Protein AF-A0A519KX15-F1 (afdb_monomer)

Structure (mmCIF, N/CA/C/O backbone):
data_AF-A0A519KX15-F1
#
_entry.id   AF-A0A519KX15-F1
#
loop_
_atom_site.group_PDB
_atom_site.id
_atom_site.type_symbol
_atom_site.label_atom_id
_atom_site.label_alt_id
_atom_site.label_comp_id
_atom_site.label_asym_id
_atom_site.label_entity_id
_atom_site.label_seq_id
_atom_site.pdbx_PDB_ins_code
_atom_site.Cartn_x
_atom_site.Cartn_y
_atom_site.Cartn_z
_atom_site.occupancy
_atom_site.B_iso_or_equiv
_atom_site.auth_seq_id
_atom_site.auth_comp_id
_atom_site.auth_asym_id
_atom_site.auth_atom_id
_atom_site.pdbx_PDB_model_num
ATOM 1 N N . MET A 1 1 ? -23.922 -16.336 -10.425 1.00 35.50 1 MET A N 1
ATOM 2 C CA . MET A 1 1 ? -24.147 -15.640 -9.142 1.00 35.50 1 MET A CA 1
ATOM 3 C C . MET A 1 1 ? -23.416 -16.453 -8.079 1.00 35.50 1 MET A C 1
ATOM 5 O O . MET A 1 1 ? -23.879 -17.530 -7.742 1.00 35.50 1 MET A O 1
ATOM 9 N N . LYS A 1 2 ? -22.189 -16.071 -7.702 1.00 36.19 2 LYS A N 1
ATOM 10 C CA . LYS A 1 2 ? -21.445 -16.775 -6.645 1.00 36.19 2 LYS A CA 1
ATOM 11 C C . LYS A 1 2 ? -21.879 -16.159 -5.326 1.00 36.19 2 LYS A C 1
ATOM 13 O O . LYS A 1 2 ? -21.657 -14.971 -5.120 1.00 36.19 2 LYS A O 1
ATOM 18 N N . GLU A 1 3 ? -22.541 -16.951 -4.499 1.00 37.25 3 GLU A N 1
ATOM 19 C CA . GLU A 1 3 ? -22.918 -16.572 -3.146 1.00 37.25 3 GLU A CA 1
ATOM 20 C C . GLU A 1 3 ? -21.666 -16.126 -2.384 1.00 37.25 3 GLU A C 1
ATOM 22 O O . GLU A 1 3 ? -20.742 -16.905 -2.140 1.00 37.25 3 GLU A O 1
ATOM 27 N N . THR A 1 4 ? -21.621 -14.849 -2.018 1.00 37.16 4 THR A N 1
ATOM 28 C CA . THR A 1 4 ? -20.739 -14.333 -0.977 1.00 37.16 4 THR A CA 1
ATOM 29 C C . THR A 1 4 ? -21.238 -14.894 0.343 1.00 37.16 4 THR A C 1
ATOM 31 O O . THR A 1 4 ? -21.982 -14.256 1.084 1.00 37.16 4 THR A O 1
ATOM 34 N N . LYS A 1 5 ? -20.848 -16.141 0.617 1.00 41.62 5 LYS A N 1
ATOM 35 C CA . LYS A 1 5 ? -20.934 -16.753 1.938 1.00 41.62 5 LYS A CA 1
ATOM 36 C C . LYS A 1 5 ? -20.280 -15.760 2.892 1.00 41.62 5 LYS A C 1
ATOM 38 O O . LYS A 1 5 ? -19.072 -15.558 2.797 1.00 41.62 5 LYS A O 1
ATOM 43 N N . GLN A 1 6 ? -21.093 -15.074 3.704 1.00 41.38 6 GLN A N 1
ATOM 44 C CA . GLN A 1 6 ? -20.646 -14.199 4.785 1.00 41.38 6 GLN A CA 1
ATOM 45 C C . GLN A 1 6 ? -19.546 -14.958 5.514 1.00 41.38 6 GLN A C 1
ATOM 47 O O . GLN A 1 6 ? -19.815 -15.964 6.175 1.00 41.38 6 GLN A O 1
ATOM 52 N N . ALA A 1 7 ? -18.299 -14.560 5.252 1.00 39.41 7 ALA A N 1
ATOM 53 C CA . ALA A 1 7 ? -17.142 -15.176 5.855 1.00 39.41 7 ALA A CA 1
ATOM 54 C C . ALA A 1 7 ? -17.387 -15.081 7.353 1.00 39.41 7 ALA A C 1
ATOM 56 O O . ALA A 1 7 ? -17.618 -13.992 7.876 1.00 39.41 7 ALA A O 1
ATOM 57 N N . SER A 1 8 ? -17.468 -16.250 7.982 1.00 43.12 8 SER A N 1
ATOM 58 C CA . SER A 1 8 ? -17.586 -16.437 9.419 1.00 43.12 8 SER A CA 1
ATOM 59 C C . SER A 1 8 ? -16.920 -15.278 10.152 1.00 43.12 8 SER A C 1
ATOM 61 O O . SER A 1 8 ? -15.719 -15.088 9.956 1.00 43.12 8 SER A O 1
ATOM 63 N N . ALA A 1 9 ? -17.707 -14.514 10.922 1.00 59.25 9 ALA A N 1
ATOM 64 C CA . ALA A 1 9 ? -17.248 -13.367 11.702 1.00 59.25 9 ALA A CA 1
ATOM 65 C C . ALA A 1 9 ? -15.829 -13.621 12.219 1.00 59.25 9 ALA A C 1
ATOM 67 O O . ALA A 1 9 ? -15.585 -14.653 12.859 1.00 59.25 9 ALA A O 1
ATOM 68 N N . THR A 1 10 ? -14.898 -12.737 11.857 1.00 70.56 10 THR A N 1
ATOM 69 C CA . THR A 1 10 ? -13.492 -12.838 12.251 1.00 70.56 10 THR A CA 1
ATOM 70 C C . THR A 1 10 ? -13.401 -13.092 13.762 1.00 70.56 10 THR A C 1
ATOM 72 O O . THR A 1 10 ? -14.268 -12.636 14.516 1.00 70.56 10 THR A O 1
ATOM 75 N N . PRO A 1 11 ? -12.399 -13.847 14.246 1.00 76.69 11 PRO A N 1
ATOM 76 C CA . PRO A 1 11 ? -12.261 -14.126 15.678 1.00 76.69 11 PRO A CA 1
ATOM 77 C C . PRO A 1 11 ? -12.248 -12.838 16.519 1.00 76.69 11 PRO A C 1
ATOM 79 O O . PRO A 1 11 ? -12.851 -12.803 17.588 1.00 76.69 11 PRO A O 1
ATOM 82 N N . GLU A 1 12 ? -11.677 -11.757 15.982 1.00 74.88 12 GLU A N 1
ATOM 83 C CA . GLU A 1 12 ? -11.722 -10.413 16.567 1.00 74.88 12 GLU A CA 1
ATOM 84 C C . GLU A 1 12 ? -13.137 -9.818 16.628 1.00 74.88 12 GLU A C 1
ATOM 86 O O . GLU A 1 12 ? -13.519 -9.275 17.662 1.00 74.88 12 GLU A O 1
ATOM 91 N N . ALA A 1 13 ? -13.955 -9.964 15.578 1.00 75.12 13 ALA A N 1
ATOM 92 C CA . ALA A 1 13 ? -15.348 -9.512 15.604 1.00 75.12 13 ALA A CA 1
ATOM 93 C C . ALA A 1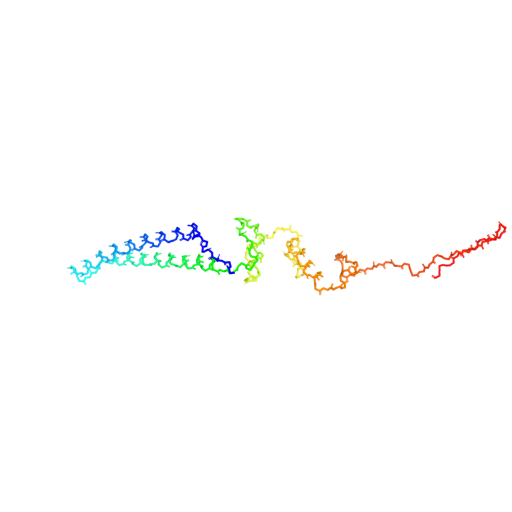 13 ? -16.164 -10.263 16.666 1.00 75.12 13 ALA A C 1
ATOM 95 O O . ALA A 1 13 ? -16.951 -9.652 17.385 1.00 75.12 13 ALA A O 1
ATOM 96 N N . ARG A 1 14 ? -15.950 -11.579 16.817 1.00 80.56 14 ARG A N 1
ATOM 97 C CA . ARG A 1 14 ? -16.605 -12.360 17.880 1.00 80.56 14 ARG A CA 1
ATOM 98 C C . ARG A 1 14 ? -16.157 -11.917 19.271 1.00 80.56 14 ARG A C 1
ATOM 100 O O . ARG A 1 14 ? -17.003 -11.762 20.145 1.00 80.56 14 ARG A O 1
ATOM 107 N N . ALA A 1 15 ? -14.860 -11.690 19.476 1.00 82.50 15 ALA A N 1
ATOM 108 C CA . ALA A 1 15 ? -14.330 -11.217 20.753 1.00 82.50 15 ALA A CA 1
ATOM 109 C C . ALA A 1 15 ? -14.909 -9.846 21.139 1.00 82.50 15 ALA A C 1
ATOM 111 O O . ALA A 1 15 ? -15.392 -9.678 22.256 1.00 82.50 15 ALA A O 1
ATOM 112 N N . ALA A 1 16 ? -14.958 -8.905 2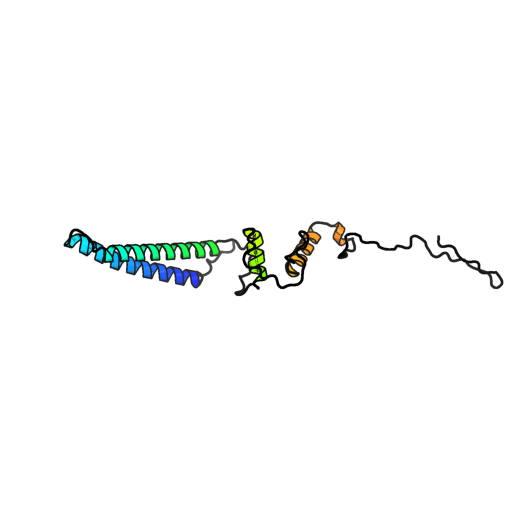0.193 1.00 78.00 16 ALA A N 1
ATOM 113 C CA . ALA A 1 16 ? -15.543 -7.585 20.413 1.00 78.00 16 ALA A CA 1
ATOM 114 C C . ALA A 1 16 ? -17.060 -7.651 20.695 1.00 78.00 16 ALA A C 1
ATOM 116 O O . ALA A 1 16 ? -17.568 -6.895 21.521 1.00 78.00 16 ALA A O 1
ATOM 117 N N . MET A 1 17 ? -17.788 -8.594 20.079 1.00 80.88 17 MET A N 1
ATOM 118 C CA . MET A 1 17 ? -19.204 -8.829 20.395 1.00 80.88 17 MET A CA 1
ATOM 119 C C . MET A 1 17 ? -19.384 -9.369 21.816 1.00 80.88 17 MET A C 1
ATOM 121 O O . MET A 1 17 ? -20.263 -8.905 22.536 1.00 80.88 17 MET A O 1
ATOM 125 N N . HIS A 1 18 ? -18.555 -10.325 22.244 1.00 85.88 18 HIS A N 1
ATOM 126 C CA . HIS A 1 18 ? -18.602 -10.844 23.613 1.00 85.88 18 HIS A CA 1
ATOM 127 C C . HIS A 1 18 ? -18.287 -9.764 24.652 1.00 85.88 18 HIS A C 1
ATOM 129 O O . HIS A 1 18 ? -18.955 -9.701 25.682 1.00 85.88 18 HIS A O 1
ATOM 135 N N . GLU A 1 19 ? -17.321 -8.892 24.364 1.00 84.44 19 GLU A N 1
ATOM 136 C CA . GLU A 1 19 ? -16.978 -7.759 25.222 1.00 84.44 19 GLU A CA 1
ATOM 137 C C . GLU A 1 19 ? -18.144 -6.766 25.352 1.00 84.44 19 GLU A C 1
ATOM 139 O O . GLU A 1 19 ? -18.496 -6.374 26.463 1.00 84.44 19 GLU A O 1
ATOM 144 N N . MET A 1 20 ? -18.807 -6.425 24.239 1.00 83.81 20 MET A N 1
ATOM 145 C CA . MET A 1 20 ? -19.999 -5.568 24.250 1.00 83.81 20 MET A CA 1
ATOM 146 C C . MET A 1 20 ? -21.139 -6.186 25.070 1.00 83.81 20 MET A C 1
ATOM 148 O O . MET A 1 20 ? -21.765 -5.491 25.869 1.00 83.81 20 MET A O 1
ATOM 152 N N . MET A 1 21 ? -21.397 -7.488 24.909 1.00 87.56 21 MET A N 1
ATOM 153 C CA . MET A 1 21 ? -22.450 -8.180 25.661 1.00 87.56 21 MET A CA 1
ATOM 154 C C . MET A 1 21 ? -22.148 -8.214 27.164 1.00 87.56 21 MET A C 1
ATOM 156 O O . MET A 1 21 ? -23.041 -7.968 27.970 1.00 87.56 21 MET A O 1
ATOM 160 N N . ALA A 1 22 ? -20.893 -8.458 27.551 1.00 89.00 22 ALA A N 1
ATOM 161 C CA . ALA A 1 22 ? -20.482 -8.440 28.953 1.00 89.00 22 ALA A CA 1
ATOM 162 C C . ALA A 1 22 ? -20.600 -7.036 29.574 1.00 89.00 22 ALA A C 1
ATOM 164 O O . ALA A 1 22 ? -21.125 -6.892 30.679 1.00 89.00 22 ALA A O 1
ATOM 165 N N . ALA A 1 23 ? -20.168 -5.997 28.851 1.00 86.31 23 ALA A N 1
ATOM 166 C CA . ALA A 1 23 ? -20.299 -4.608 29.288 1.00 86.31 23 ALA A CA 1
ATOM 167 C C . ALA A 1 23 ? -21.773 -4.185 29.427 1.00 86.31 23 ALA A C 1
ATOM 169 O O . ALA A 1 23 ? -22.129 -3.483 30.370 1.00 86.31 23 ALA A O 1
ATOM 170 N N . PHE A 1 24 ? -22.646 -4.660 28.535 1.00 89.69 24 PHE A N 1
ATOM 171 C CA . PHE A 1 24 ? -24.078 -4.378 28.590 1.00 89.69 24 PHE A CA 1
ATOM 172 C C . PHE A 1 24 ? -24.780 -5.055 29.775 1.00 89.69 24 PHE A C 1
ATOM 174 O O . PHE A 1 24 ? -25.620 -4.433 30.422 1.00 89.69 24 PHE A O 1
ATOM 181 N N . GLU A 1 25 ? -24.430 -6.298 30.118 1.00 91.19 25 GLU A N 1
ATOM 182 C CA . GLU A 1 25 ? -24.974 -6.935 31.328 1.00 91.19 25 GLU A CA 1
ATOM 183 C C . GLU A 1 25 ? -24.500 -6.228 32.606 1.00 91.19 25 GLU A C 1
ATOM 185 O O . GLU A 1 25 ? -25.294 -5.998 33.521 1.00 91.19 25 GLU A O 1
ATOM 190 N N . ALA A 1 26 ? -23.235 -5.798 32.651 1.00 87.19 26 ALA A N 1
ATOM 191 C CA . ALA A 1 26 ? -22.726 -4.983 33.753 1.00 87.19 26 ALA A CA 1
ATOM 192 C C . ALA A 1 26 ? -23.454 -3.628 33.855 1.00 87.19 26 ALA A C 1
ATOM 194 O O . ALA A 1 26 ? -23.764 -3.177 34.959 1.00 87.19 26 ALA A O 1
ATOM 195 N N . PHE A 1 27 ? -23.779 -3.007 32.714 1.00 89.56 27 PHE A N 1
ATOM 196 C CA . PHE A 1 27 ? -24.559 -1.771 32.654 1.00 89.56 27 PHE A CA 1
ATOM 197 C C . PHE A 1 27 ? -25.958 -1.955 33.235 1.00 89.56 27 PHE A C 1
ATOM 199 O O . PHE A 1 27 ? -26.363 -1.160 34.079 1.00 89.56 27 PHE A O 1
ATOM 206 N N . LYS A 1 28 ? -26.681 -3.010 32.833 1.00 91.31 28 LYS A N 1
ATOM 207 C CA . LYS A 1 28 ? -28.012 -3.300 33.387 1.00 91.31 28 LYS A CA 1
ATOM 208 C C . LYS A 1 28 ? -27.957 -3.456 34.899 1.00 91.31 28 LYS A C 1
ATOM 210 O O . LYS A 1 28 ? -28.685 -2.763 35.594 1.00 91.31 28 LYS A O 1
ATOM 215 N N . GLY A 1 29 ? -27.040 -4.283 35.408 1.00 88.12 29 GLY A N 1
ATOM 216 C CA . GLY A 1 29 ? -26.914 -4.510 36.848 1.00 88.12 29 GLY A CA 1
ATOM 217 C C . GLY A 1 29 ? -26.625 -3.227 37.636 1.00 88.12 29 GLY A C 1
ATOM 218 O O . GLY A 1 29 ? -27.217 -2.999 38.690 1.00 88.12 29 GLY A O 1
ATOM 219 N N . ALA A 1 30 ? -25.753 -2.358 37.115 1.00 85.81 30 ALA A N 1
ATOM 220 C CA . ALA A 1 30 ? -25.458 -1.068 37.738 1.00 85.81 30 ALA A CA 1
ATOM 221 C C . ALA A 1 30 ? -26.633 -0.076 37.640 1.00 85.81 30 ALA A C 1
ATOM 223 O O . ALA A 1 30 ? -26.890 0.669 38.587 1.00 85.81 30 ALA A O 1
ATOM 224 N N . ASN A 1 31 ? -27.358 -0.073 36.521 1.00 87.44 31 ASN A N 1
ATOM 225 C CA . ASN A 1 31 ? -28.495 0.815 36.301 1.00 87.44 31 ASN A CA 1
ATOM 226 C C . ASN A 1 31 ? -29.721 0.394 37.127 1.00 87.44 31 ASN A C 1
ATOM 228 O O . ASN A 1 31 ? -30.362 1.245 37.732 1.00 87.44 31 ASN A O 1
ATOM 232 N N . ASP A 1 32 ? -29.987 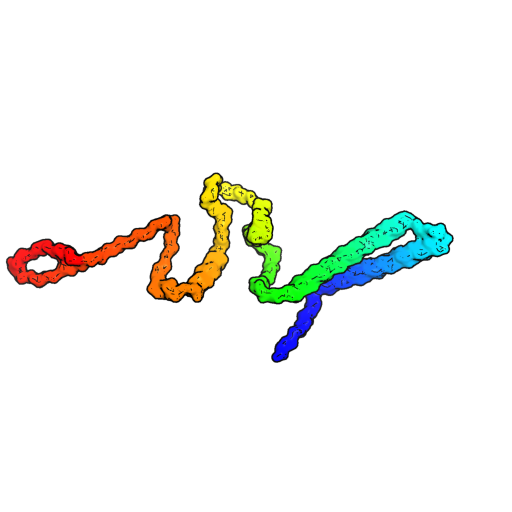-0.905 37.255 1.00 89.62 32 ASP A N 1
ATOM 233 C CA . ASP A 1 32 ? -31.045 -1.436 38.122 1.00 89.62 32 ASP A CA 1
ATOM 234 C C . ASP A 1 32 ? -30.771 -1.094 39.596 1.00 89.62 32 ASP A C 1
ATOM 236 O O . ASP A 1 32 ? -31.672 -0.677 40.326 1.00 89.62 32 ASP A O 1
ATOM 240 N N . ALA A 1 33 ? -29.507 -1.187 40.033 1.00 85.81 33 ALA A N 1
ATOM 24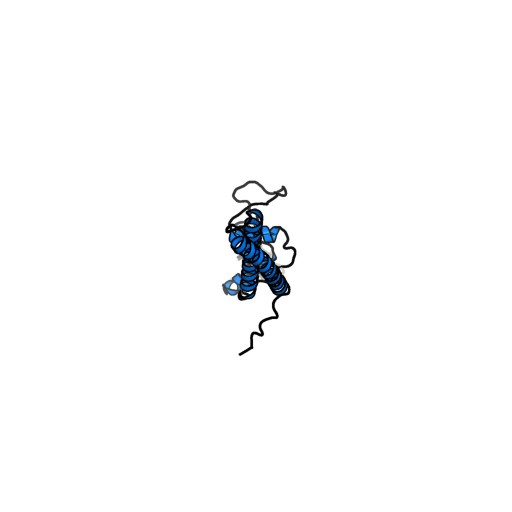1 C CA . ALA A 1 33 ? -29.100 -0.761 41.371 1.00 85.81 33 ALA A CA 1
ATOM 242 C C . ALA A 1 33 ? -29.291 0.752 41.579 1.00 85.81 33 ALA A C 1
ATOM 244 O O . ALA A 1 33 ? -29.803 1.171 42.619 1.00 85.81 33 ALA A O 1
ATOM 245 N N . ARG A 1 34 ? -28.933 1.569 40.579 1.00 84.62 34 ARG A N 1
ATOM 246 C CA . ARG A 1 34 ? -29.148 3.023 40.594 1.00 84.62 34 ARG A CA 1
ATOM 247 C C . ARG A 1 34 ? -30.638 3.372 40.661 1.00 84.62 34 ARG A C 1
ATOM 249 O O . ARG A 1 34 ? -31.020 4.210 41.472 1.00 84.62 34 ARG A O 1
ATOM 256 N N . LEU A 1 35 ? -31.478 2.728 39.850 1.00 85.69 35 LEU A N 1
ATOM 257 C CA . LEU A 1 35 ? -32.929 2.934 39.850 1.00 85.69 35 LEU A CA 1
ATOM 258 C C . LEU A 1 35 ? -33.542 2.563 41.203 1.00 85.69 35 LEU A C 1
ATOM 260 O O . LEU A 1 35 ? -34.296 3.355 41.763 1.00 85.69 35 LEU A O 1
ATOM 264 N N . GLY A 1 36 ? -33.138 1.432 41.788 1.00 84.19 36 GLY A N 1
ATOM 265 C CA . GLY A 1 36 ? -33.599 1.024 43.117 1.00 84.19 36 GLY A CA 1
ATOM 266 C C . GLY A 1 36 ? -33.195 1.991 44.240 1.00 84.19 36 GLY A C 1
ATOM 267 O O . GLY A 1 36 ? -33.928 2.146 45.220 1.00 84.19 36 GLY A O 1
ATOM 268 N N . GLU A 1 37 ? -32.050 2.667 44.121 1.00 81.75 37 GLU A N 1
ATOM 269 C CA . GLU A 1 37 ? -31.663 3.732 45.052 1.00 81.75 37 GLU A CA 1
ATOM 270 C C . GLU A 1 37 ? -32.493 5.001 44.871 1.00 81.75 37 GLU A C 1
ATOM 272 O O . GLU A 1 37 ? -32.957 5.564 45.864 1.00 81.75 37 GLU A O 1
ATOM 277 N N . ILE A 1 38 ? -32.731 5.420 43.627 1.00 82.56 38 ILE A N 1
ATOM 278 C CA . ILE A 1 38 ? -33.565 6.587 43.315 1.00 82.56 38 ILE A CA 1
ATOM 279 C C . ILE A 1 38 ? -34.989 6.374 43.840 1.00 82.56 38 ILE A C 1
ATOM 281 O O . ILE A 1 38 ? -35.542 7.266 44.479 1.00 82.56 38 ILE A O 1
ATOM 285 N N . GLU A 1 39 ? -35.560 5.185 43.652 1.00 83.69 39 GLU A N 1
ATOM 286 C CA . GLU A 1 39 ? -36.901 4.850 44.145 1.00 83.69 39 GLU A CA 1
ATOM 287 C C . GLU A 1 39 ? -36.993 4.862 45.679 1.00 83.69 39 GLU A C 1
ATOM 289 O O . GLU A 1 39 ? -38.018 5.259 46.232 1.00 83.69 39 GLU A O 1
ATOM 294 N N . ARG A 1 40 ? -35.929 4.460 46.391 1.00 82.62 40 ARG A N 1
ATOM 295 C CA . ARG A 1 40 ? -35.917 4.411 47.867 1.00 82.62 40 ARG A CA 1
ATOM 296 C C . ARG A 1 40 ? -35.537 5.728 48.537 1.00 82.62 40 ARG A C 1
ATOM 298 O O . ARG A 1 40 ? -36.020 5.999 49.633 1.00 82.62 40 ARG A O 1
ATOM 305 N N . LYS A 1 41 ? -34.620 6.494 47.944 1.00 75.69 41 LYS A N 1
ATOM 306 C CA . LYS A 1 41 ? -33.968 7.654 48.578 1.00 75.69 41 LYS A CA 1
ATOM 307 C C . LYS A 1 41 ? -34.220 8.973 47.841 1.00 75.69 41 LYS A C 1
ATOM 309 O O . LYS A 1 41 ? -33.685 9.991 48.262 1.00 75.69 41 LYS A O 1
ATOM 314 N N . ALA A 1 42 ? -35.000 8.969 46.756 1.00 73.12 42 ALA A N 1
ATOM 315 C CA . ALA A 1 42 ? -35.232 10.100 45.845 1.00 73.12 42 ALA A CA 1
ATOM 316 C C . ALA A 1 42 ? -33.977 10.649 45.123 1.00 73.12 42 ALA A C 1
ATOM 318 O O . ALA A 1 42 ? -34.110 11.486 44.233 1.00 73.12 42 ALA A O 1
ATOM 319 N N . SER A 1 43 ? -32.772 10.162 45.446 1.00 69.19 43 SER A N 1
ATOM 320 C CA . SER A 1 43 ? -31.503 10.499 44.789 1.00 69.19 43 SER A CA 1
ATOM 321 C C . SER A 1 43 ? -30.568 9.285 44.739 1.00 69.19 43 SER A C 1
ATOM 323 O O . SER A 1 43 ? -30.483 8.544 45.720 1.00 69.19 43 SER A O 1
ATOM 325 N N . ALA A 1 44 ? -29.845 9.105 43.629 1.00 70.19 44 ALA A N 1
ATOM 326 C CA . ALA A 1 44 ? -28.790 8.096 43.508 1.00 70.19 44 ALA A CA 1
ATOM 327 C C . ALA A 1 44 ? -27.501 8.539 44.216 1.00 70.19 44 ALA A C 1
ATOM 329 O O . ALA A 1 44 ? -27.180 9.727 44.236 1.00 70.19 44 ALA A O 1
ATOM 330 N N . ASP A 1 45 ? -26.740 7.582 44.748 1.00 80.12 45 ASP A N 1
ATOM 331 C CA . ASP A 1 45 ? -25.360 7.805 45.187 1.00 80.12 45 ASP A CA 1
ATOM 332 C C . ASP A 1 45 ? -24.470 8.258 44.010 1.00 80.12 45 ASP A C 1
ATOM 334 O O . ASP A 1 45 ? -24.492 7.660 42.928 1.00 80.12 45 ASP A O 1
ATOM 338 N N . THR A 1 46 ? -23.646 9.288 44.227 1.00 84.19 46 THR A N 1
ATOM 339 C CA . THR A 1 46 ? -22.726 9.840 43.221 1.00 84.19 46 THR A CA 1
ATOM 340 C C . THR A 1 46 ? -21.727 8.795 42.724 1.00 84.19 46 THR A C 1
ATOM 342 O O . THR A 1 46 ? -21.372 8.797 41.547 1.00 84.19 46 THR A O 1
ATOM 345 N N . LEU A 1 47 ? -21.332 7.844 43.579 1.00 84.31 47 LEU A N 1
ATOM 346 C CA . LEU A 1 47 ? -20.454 6.734 43.196 1.00 84.31 47 LEU A CA 1
ATOM 347 C C . LEU A 1 47 ? -21.134 5.743 42.243 1.00 84.31 47 LEU A C 1
ATOM 349 O O . LEU A 1 47 ? -20.470 5.133 41.403 1.00 84.31 47 LEU A O 1
ATOM 353 N N . LEU A 1 48 ? -22.450 5.545 42.366 1.00 83.25 48 LEU A N 1
ATOM 354 C CA . LEU A 1 48 ? -23.206 4.707 41.432 1.00 83.25 48 LEU A CA 1
ATOM 355 C C . LEU A 1 48 ? -23.415 5.426 40.103 1.00 83.25 48 LEU A C 1
ATOM 357 O O . LEU A 1 48 ? -23.309 4.792 39.055 1.00 83.25 48 LEU A O 1
ATOM 361 N N . GLU A 1 49 ? -23.652 6.736 40.126 1.00 83.94 49 GLU A N 1
ATOM 362 C CA . GLU A 1 49 ? -23.740 7.534 38.902 1.00 83.94 49 GLU A CA 1
ATOM 363 C C . GLU A 1 49 ? -22.422 7.534 38.124 1.00 83.94 49 GLU A C 1
ATOM 365 O O . GLU A 1 49 ? -22.429 7.308 36.913 1.00 83.94 49 GLU A O 1
ATOM 370 N N . GLU A 1 50 ? -21.289 7.679 38.813 1.00 87.50 50 GLU A N 1
ATOM 371 C CA . GLU A 1 50 ? -19.963 7.596 38.198 1.00 87.50 50 GLU A CA 1
ATOM 372 C C . GLU A 1 50 ? -19.689 6.202 37.611 1.00 87.50 50 GLU A C 1
ATOM 374 O O . GLU A 1 50 ? -19.202 6.084 36.485 1.00 87.50 50 GLU A O 1
ATOM 379 N N . LYS A 1 51 ? -20.071 5.127 38.317 1.00 84.81 51 LYS A N 1
ATOM 380 C CA . LYS A 1 51 ? -19.959 3.753 37.797 1.00 84.81 51 LYS A CA 1
ATOM 381 C C . LYS A 1 51 ? -20.806 3.534 36.548 1.00 84.81 51 LYS A C 1
ATOM 383 O O . LYS A 1 51 ? -20.309 2.957 35.584 1.00 84.81 51 LYS A O 1
ATOM 388 N N . VAL A 1 52 ? -22.060 3.989 36.541 1.00 89.00 52 VAL A N 1
ATOM 389 C CA . VAL A 1 52 ? -22.939 3.875 35.367 1.00 89.00 52 VAL A CA 1
ATOM 390 C C . VAL A 1 52 ? -22.361 4.665 34.190 1.00 89.00 52 VAL A C 1
ATOM 392 O O . VAL A 1 52 ? -22.296 4.128 33.087 1.00 89.00 52 VAL A O 1
ATOM 395 N N . ALA A 1 53 ? -21.865 5.884 34.421 1.00 89.00 53 ALA A N 1
ATOM 396 C CA . ALA A 1 53 ? -21.221 6.694 33.387 1.00 89.00 53 ALA A CA 1
ATOM 397 C C . ALA A 1 53 ? -19.942 6.040 32.830 1.00 89.00 53 ALA A C 1
ATOM 399 O O . ALA A 1 53 ? -19.715 6.047 31.621 1.00 89.00 53 ALA A O 1
ATOM 400 N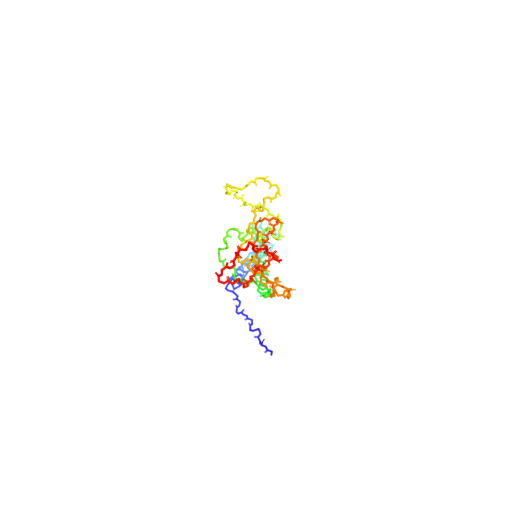 N . SER A 1 54 ? -19.122 5.429 33.689 1.00 89.62 54 SER A N 1
ATOM 401 C CA . SER A 1 54 ? -17.919 4.701 33.271 1.00 89.62 54 SER A CA 1
ATOM 402 C C . SER A 1 54 ? -18.255 3.470 32.421 1.00 89.62 54 SER A C 1
ATOM 404 O O . SER A 1 54 ? -17.616 3.230 31.394 1.00 89.62 54 SER A O 1
ATOM 406 N N . ILE A 1 55 ? -19.290 2.713 32.801 1.00 88.19 55 ILE A N 1
ATOM 407 C CA . ILE A 1 55 ? -19.738 1.550 32.027 1.00 88.19 55 ILE A CA 1
ATOM 408 C C . ILE A 1 55 ? -20.338 1.988 30.683 1.00 88.19 55 ILE A C 1
ATOM 410 O O . ILE A 1 55 ? -20.058 1.355 29.668 1.00 88.19 55 ILE A O 1
ATOM 414 N N . ASP A 1 56 ? -21.100 3.081 30.640 1.00 88.31 56 ASP A N 1
ATOM 415 C CA . ASP A 1 56 ? -21.648 3.629 29.392 1.00 88.31 56 ASP A CA 1
ATOM 416 C C . ASP A 1 56 ? -20.532 4.026 28.408 1.00 88.31 56 ASP A C 1
ATOM 418 O O . ASP A 1 56 ? -20.551 3.646 27.234 1.00 88.31 56 ASP A O 1
ATOM 422 N N . GLN A 1 57 ? -19.470 4.671 28.905 1.00 90.00 57 GLN A N 1
ATOM 423 C CA . GLN A 1 57 ? -18.267 4.939 28.111 1.00 90.00 57 GLN A CA 1
ATOM 424 C C . GLN A 1 57 ? -17.589 3.653 27.617 1.00 90.00 57 GLN A C 1
ATOM 426 O O . GLN A 1 57 ? -17.145 3.588 26.465 1.00 90.00 57 GLN A O 1
ATOM 431 N N . ALA A 1 58 ? -17.519 2.614 28.454 1.00 85.88 58 ALA A N 1
ATOM 432 C CA . ALA A 1 58 ? -16.960 1.325 28.060 1.00 85.88 58 ALA A CA 1
ATOM 433 C C . ALA A 1 58 ? -17.787 0.666 26.939 1.00 85.88 58 ALA A C 1
ATOM 435 O O . ALA A 1 58 ? -17.202 0.209 25.952 1.00 85.88 58 ALA A O 1
ATOM 436 N N . VAL A 1 59 ? -19.122 0.693 27.033 1.00 87.00 59 VAL A N 1
ATOM 437 C CA . VAL A 1 59 ? -20.044 0.188 25.999 1.00 87.00 59 VAL A CA 1
ATOM 438 C C . VAL A 1 59 ? -19.886 0.970 24.695 1.00 87.00 59 VAL A C 1
ATOM 440 O O . VAL A 1 59 ? -19.709 0.359 23.639 1.00 87.00 59 VAL A O 1
ATOM 443 N N . ALA A 1 60 ? -19.851 2.304 24.752 1.00 87.69 60 ALA A N 1
ATOM 444 C CA . ALA A 1 60 ? -19.622 3.147 23.578 1.00 87.69 60 ALA A CA 1
ATOM 445 C C . ALA A 1 60 ? -18.272 2.836 22.905 1.00 87.69 60 ALA A C 1
ATOM 447 O O . ALA A 1 60 ? -18.177 2.747 21.678 1.00 87.69 60 ALA A O 1
ATOM 448 N N . SER A 1 61 ? -17.224 2.598 23.703 1.00 86.19 61 SER A N 1
ATOM 449 C CA . SER A 1 61 ? -15.909 2.210 23.184 1.00 86.19 61 SER A CA 1
ATOM 450 C C . SER A 1 61 ? -15.932 0.838 22.495 1.00 86.19 61 SER A C 1
ATOM 452 O O . SER A 1 61 ? -15.299 0.669 21.451 1.00 86.19 61 SER A O 1
ATOM 454 N N . ALA A 1 62 ? -16.675 -0.130 23.045 1.00 81.69 62 ALA A N 1
ATOM 455 C CA . ALA A 1 62 ? -16.820 -1.470 22.481 1.00 81.69 62 ALA A CA 1
ATOM 456 C C . ALA A 1 62 ? -17.611 -1.440 21.165 1.00 81.69 62 ALA A C 1
ATOM 458 O O . ALA A 1 62 ? -17.206 -2.067 20.184 1.00 81.69 62 ALA A O 1
ATOM 459 N N . GLN A 1 63 ? -18.674 -0.635 21.103 1.00 86.75 63 GLN A N 1
ATOM 460 C CA . GLN A 1 63 ? -19.445 -0.410 19.883 1.00 86.75 63 GLN A CA 1
ATOM 461 C C . GLN A 1 63 ? -18.585 0.224 18.778 1.00 86.75 63 GLN A C 1
ATOM 463 O O . GLN A 1 63 ? -18.548 -0.284 17.659 1.00 86.75 63 GLN A O 1
ATOM 468 N N . ALA A 1 64 ? -17.795 1.254 19.099 1.00 87.38 64 ALA A N 1
ATOM 469 C CA . ALA A 1 64 ? -16.886 1.875 18.134 1.00 87.38 64 ALA A CA 1
ATOM 470 C C . ALA A 1 64 ? -15.812 0.900 17.605 1.00 87.38 64 ALA A C 1
ATOM 472 O O . ALA A 1 64 ? -15.418 0.976 16.435 1.00 87.38 64 ALA A O 1
ATOM 473 N N . ARG A 1 65 ? -15.329 -0.031 18.446 1.00 81.69 65 ARG A N 1
ATOM 474 C CA . ARG A 1 65 ? -14.417 -1.105 18.013 1.00 81.69 65 ARG A CA 1
ATOM 475 C C . ARG A 1 65 ? -15.108 -2.065 17.045 1.00 81.69 65 ARG A C 1
ATOM 477 O O . ARG A 1 65 ? -14.527 -2.382 16.008 1.00 81.69 65 ARG A O 1
ATOM 484 N N . LEU A 1 66 ? -16.338 -2.482 17.340 1.00 83.19 66 LEU A N 1
ATOM 485 C CA . LEU A 1 66 ? -17.127 -3.341 16.454 1.00 83.19 66 LEU A CA 1
ATOM 486 C C . LEU A 1 66 ? -17.383 -2.693 15.094 1.00 83.19 66 LEU A C 1
ATOM 488 O O . LEU A 1 66 ? -17.127 -3.320 14.066 1.00 83.19 66 LEU A O 1
ATOM 492 N N . ASP A 1 67 ? -17.806 -1.431 15.075 1.00 84.50 67 ASP A N 1
ATOM 493 C CA . ASP A 1 67 ? -18.071 -0.700 13.834 1.00 84.50 67 ASP A CA 1
ATOM 494 C C . ASP A 1 67 ? -16.819 -0.595 12.956 1.00 84.50 67 ASP A C 1
ATOM 496 O O . ASP A 1 67 ? -16.893 -0.742 11.732 1.00 84.50 67 ASP A O 1
ATOM 500 N N . ARG A 1 68 ? -15.642 -0.419 13.570 1.00 83.56 68 ARG A N 1
ATOM 501 C CA . ARG A 1 68 ? -14.359 -0.431 12.857 1.00 83.56 68 ARG A CA 1
ATOM 502 C C . ARG A 1 68 ? -14.080 -1.786 12.215 1.00 83.56 68 ARG A C 1
ATOM 504 O O . ARG A 1 68 ? -13.804 -1.827 11.019 1.00 83.56 68 ARG A O 1
ATOM 511 N N . VAL A 1 69 ? -14.197 -2.878 12.971 1.00 82.00 69 VAL A N 1
ATOM 512 C CA . VAL A 1 69 ? -13.942 -4.238 12.462 1.00 82.00 69 VAL A CA 1
ATOM 513 C C . VAL A 1 69 ? -14.925 -4.599 11.343 1.00 82.00 69 VAL A C 1
ATOM 515 O O . VAL A 1 69 ? -14.532 -5.152 10.315 1.00 82.00 69 VAL A O 1
ATOM 518 N N . VAL A 1 70 ? -16.202 -4.237 11.490 1.00 82.31 70 VAL A N 1
ATOM 519 C CA . VAL A 1 70 ? -17.228 -4.461 10.460 1.00 82.31 70 VAL A CA 1
ATOM 520 C C . VAL A 1 70 ? -16.958 -3.618 9.211 1.00 82.31 70 VAL A C 1
ATOM 522 O O . VAL A 1 70 ? -17.114 -4.111 8.093 1.00 82.31 70 VAL A O 1
ATOM 525 N N . SER A 1 71 ? -16.536 -2.363 9.375 1.00 79.69 71 SER A N 1
ATOM 526 C CA . SER A 1 71 ? -16.168 -1.478 8.264 1.00 79.69 71 SER A CA 1
ATOM 527 C C . SER A 1 71 ? -14.949 -2.000 7.499 1.00 79.69 71 SER A C 1
ATOM 529 O O . SER A 1 71 ? -14.958 -2.049 6.267 1.00 79.69 71 SER A O 1
ATOM 531 N N . GLU A 1 72 ? -13.928 -2.478 8.212 1.00 76.62 72 GLU A N 1
ATOM 532 C CA . GLU A 1 72 ? -12.748 -3.110 7.618 1.00 76.62 72 GLU A CA 1
ATOM 533 C C . GLU A 1 72 ? -13.106 -4.386 6.853 1.00 76.62 72 GLU A C 1
ATOM 535 O O . GLU A 1 72 ? -12.646 -4.562 5.725 1.00 76.62 72 GLU A O 1
ATOM 540 N N . ALA A 1 73 ? -13.993 -5.222 7.400 1.00 72.00 73 ALA A N 1
ATOM 541 C CA . ALA A 1 73 ? -14.476 -6.426 6.728 1.00 72.00 73 ALA A CA 1
ATOM 542 C C . ALA A 1 73 ? -15.321 -6.131 5.471 1.00 72.00 73 ALA A C 1
ATOM 544 O O . ALA A 1 73 ? -15.359 -6.943 4.547 1.00 72.00 73 ALA A O 1
ATOM 545 N N . ARG A 1 74 ? -16.007 -4.981 5.418 1.00 75.38 74 ARG A N 1
ATOM 546 C CA . ARG A 1 74 ? -16.816 -4.552 4.260 1.00 75.38 74 ARG A CA 1
ATOM 547 C C . ARG A 1 74 ? -16.010 -3.853 3.171 1.00 75.38 74 ARG A C 1
ATOM 549 O O . ARG A 1 74 ? -16.547 -3.640 2.083 1.00 75.38 74 ARG A O 1
ATOM 556 N N . ARG A 1 75 ? -14.755 -3.475 3.433 1.00 71.44 75 ARG A N 1
ATOM 557 C CA . ARG A 1 75 ? -13.908 -2.811 2.439 1.00 71.44 75 ARG A CA 1
ATOM 558 C C . ARG A 1 75 ? -13.655 -3.779 1.267 1.00 71.44 75 ARG A C 1
ATOM 560 O O . ARG A 1 75 ? -13.077 -4.842 1.484 1.00 71.44 75 ARG A O 1
ATOM 567 N N . PRO A 1 76 ? -14.050 -3.432 0.025 1.00 70.38 76 PRO A N 1
ATOM 568 C CA . PRO A 1 76 ? -13.726 -4.243 -1.143 1.00 70.38 76 PRO A CA 1
ATOM 569 C C . PRO A 1 76 ? -12.204 -4.402 -1.259 1.00 70.38 76 PRO A C 1
ATOM 571 O O . PRO A 1 76 ? -11.491 -3.409 -1.072 1.00 70.38 76 PRO A O 1
ATOM 574 N N . PRO A 1 77 ? -11.684 -5.605 -1.566 1.00 62.66 77 PR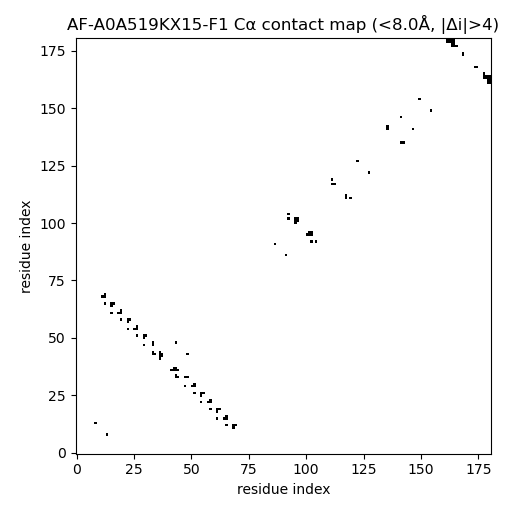O A N 1
ATOM 575 C CA . PRO A 1 77 ? -10.250 -5.847 -1.655 1.00 62.66 77 PRO A CA 1
ATOM 576 C C . PRO A 1 77 ? -9.688 -5.209 -2.931 1.00 62.66 77 PRO A C 1
ATOM 578 O O . PRO A 1 77 ? -9.426 -5.868 -3.932 1.00 62.66 77 PRO A O 1
ATOM 581 N N . LEU A 1 78 ? -9.492 -3.894 -2.906 1.00 57.03 78 LEU A N 1
ATOM 582 C CA . LEU A 1 78 ? -8.681 -3.182 -3.884 1.00 57.03 78 LEU A CA 1
ATOM 583 C C . LEU A 1 78 ? -7.210 -3.361 -3.487 1.00 57.03 78 LEU A C 1
ATOM 585 O O . LEU A 1 78 ? -6.612 -2.501 -2.851 1.00 57.03 78 LEU A O 1
ATOM 589 N N . GLY A 1 79 ? -6.651 -4.530 -3.811 1.00 54.69 79 GLY A N 1
ATOM 590 C CA . GLY A 1 79 ? -5.203 -4.781 -3.819 1.00 54.69 79 GLY A CA 1
ATOM 591 C C . GLY A 1 79 ? -4.468 -4.768 -2.471 1.00 54.69 79 GLY A C 1
ATOM 592 O O . GLY A 1 79 ? -3.244 -4.676 -2.471 1.00 54.69 79 GLY A O 1
ATOM 593 N N . ALA A 1 80 ? -5.164 -4.853 -1.335 1.00 51.41 80 ALA A N 1
ATOM 594 C CA . ALA A 1 80 ? -4.516 -4.976 -0.032 1.00 51.41 80 ALA A CA 1
ATOM 595 C C . ALA A 1 80 ? -4.150 -6.444 0.237 1.00 51.41 80 ALA A C 1
ATOM 597 O O . ALA A 1 80 ? -5.008 -7.248 0.601 1.00 51.41 80 ALA A O 1
ATOM 598 N N . GLU A 1 81 ? -2.878 -6.797 0.047 1.00 53.06 81 GLU A N 1
ATOM 599 C CA . GLU A 1 81 ? -2.330 -8.022 0.635 1.00 53.06 81 GLU A CA 1
ATOM 600 C C . GLU A 1 81 ? -2.466 -7.983 2.167 1.00 53.06 81 GLU A C 1
ATOM 602 O O . GLU A 1 81 ? -2.407 -6.894 2.755 1.00 53.06 81 GLU A O 1
ATOM 607 N N . PRO A 1 82 ? -2.667 -9.142 2.828 1.00 50.97 82 PRO A N 1
ATOM 608 C CA . PRO A 1 82 ? -2.831 -9.201 4.272 1.00 50.97 82 PRO A CA 1
ATOM 609 C C . PRO A 1 82 ? -1.646 -8.520 4.956 1.00 50.97 82 PRO A C 1
ATOM 611 O O . PRO A 1 82 ? -0.486 -8.734 4.605 1.00 50.97 82 PRO A O 1
ATOM 614 N N . LYS A 1 83 ? -1.965 -7.655 5.920 1.00 49.78 83 LYS A N 1
ATOM 615 C CA . LYS A 1 83 ? -1.008 -6.893 6.718 1.00 49.78 83 LYS A CA 1
ATOM 616 C C . LYS A 1 83 ? -0.117 -7.892 7.466 1.00 49.78 83 LYS A C 1
ATOM 618 O O . LYS A 1 83 ? -0.504 -8.406 8.509 1.00 49.78 83 LYS A O 1
ATOM 623 N N . ALA A 1 84 ? 1.038 -8.220 6.888 1.00 43.38 84 ALA A N 1
ATOM 624 C CA . ALA A 1 84 ? 2.060 -9.003 7.564 1.00 43.38 84 ALA A CA 1
ATOM 625 C C . ALA A 1 84 ? 2.432 -8.276 8.863 1.00 43.38 84 ALA A C 1
ATOM 627 O O . ALA A 1 84 ? 2.578 -7.051 8.866 1.00 43.38 84 ALA A O 1
ATOM 628 N N . ALA A 1 85 ? 2.515 -9.041 9.952 1.00 49.00 85 ALA A N 1
ATOM 629 C CA . ALA A 1 85 ? 2.529 -8.554 11.329 1.00 49.00 85 ALA A CA 1
ATOM 630 C C . ALA A 1 85 ? 3.732 -7.672 11.705 1.00 49.00 85 ALA A C 1
ATOM 632 O O . ALA A 1 85 ? 3.715 -7.073 12.767 1.00 49.00 85 ALA A O 1
ATOM 633 N N . GLU A 1 86 ? 4.708 -7.496 10.825 1.00 50.72 86 GLU A N 1
ATOM 634 C CA . GLU A 1 86 ? 5.797 -6.536 10.968 1.00 50.72 86 GLU A CA 1
ATOM 635 C C . GLU A 1 86 ? 6.114 -6.010 9.570 1.00 50.72 86 GLU A C 1
ATOM 637 O O . GLU A 1 86 ? 6.814 -6.632 8.770 1.00 50.72 86 GLU A O 1
ATOM 642 N N . ALA A 1 87 ? 5.526 -4.868 9.219 1.00 51.94 87 ALA A N 1
ATOM 643 C CA . ALA A 1 87 ? 6.060 -4.098 8.111 1.00 51.94 87 ALA A CA 1
ATOM 644 C C . ALA A 1 87 ? 7.437 -3.586 8.569 1.00 51.94 87 ALA A C 1
ATOM 646 O O . ALA A 1 87 ? 7.497 -3.005 9.654 1.00 51.94 87 ALA A O 1
ATOM 647 N N . PRO A 1 88 ? 8.524 -3.770 7.791 1.00 58.88 88 PRO A N 1
ATOM 648 C CA . PRO A 1 88 ? 9.795 -3.134 8.123 1.00 58.88 88 PRO A CA 1
ATOM 649 C C . PRO A 1 88 ? 9.507 -1.645 8.308 1.00 58.88 88 PRO A C 1
ATOM 651 O O . PRO A 1 88 ? 8.757 -1.087 7.507 1.00 58.88 88 PRO A O 1
ATOM 654 N N . GLU A 1 89 ? 10.024 -1.020 9.362 1.00 59.50 89 GLU A N 1
ATOM 655 C CA . GLU A 1 89 ? 9.681 0.349 9.794 1.00 59.50 89 GLU A CA 1
ATOM 656 C C . GLU A 1 89 ? 9.638 1.359 8.625 1.00 59.50 89 GLU A C 1
ATOM 658 O O . GLU A 1 89 ? 8.783 2.244 8.579 1.00 59.50 89 GLU A O 1
ATOM 663 N N . ALA A 1 90 ? 10.462 1.134 7.595 1.00 58.34 90 ALA A N 1
ATOM 664 C CA . ALA A 1 90 ? 10.460 1.844 6.317 1.00 58.34 90 ALA A CA 1
ATOM 665 C C . ALA A 1 90 ? 9.112 1.844 5.555 1.00 58.34 90 ALA A C 1
ATOM 667 O O . ALA A 1 90 ? 8.725 2.864 4.992 1.00 58.34 90 ALA A O 1
ATOM 668 N N . LYS A 1 91 ? 8.367 0.732 5.526 1.00 63.12 91 LYS A N 1
ATOM 669 C CA . LYS A 1 91 ? 7.061 0.624 4.848 1.00 63.12 91 LYS A CA 1
ATOM 670 C C . LYS A 1 91 ? 5.965 1.362 5.620 1.00 63.12 91 LYS A C 1
ATOM 672 O O . LYS A 1 91 ? 5.111 1.985 4.998 1.00 63.12 91 LYS A O 1
ATOM 677 N N . ALA A 1 92 ? 6.008 1.334 6.952 1.00 66.06 92 ALA A N 1
ATOM 678 C CA . ALA A 1 92 ? 5.089 2.107 7.786 1.00 66.06 92 ALA A CA 1
ATOM 679 C C . ALA A 1 92 ? 5.355 3.620 7.667 1.00 66.06 92 ALA A C 1
ATOM 681 O O . ALA A 1 92 ? 4.411 4.397 7.517 1.00 66.06 92 ALA A O 1
ATOM 682 N N . ALA A 1 93 ? 6.630 4.025 7.644 1.00 63.03 93 ALA A N 1
ATOM 683 C CA . ALA A 1 93 ? 7.037 5.412 7.419 1.00 63.03 93 ALA A CA 1
ATOM 684 C C . ALA A 1 93 ? 6.639 5.919 6.019 1.00 63.03 93 ALA A C 1
ATOM 686 O O . ALA A 1 93 ? 6.111 7.023 5.885 1.00 63.03 93 ALA A O 1
ATOM 687 N N . PHE A 1 94 ? 6.815 5.095 4.980 1.00 65.31 94 PHE A N 1
ATOM 688 C CA . PHE A 1 94 ? 6.421 5.433 3.609 1.00 65.31 94 PHE A CA 1
ATOM 689 C C . PHE A 1 94 ? 4.897 5.575 3.445 1.00 65.31 94 PHE A C 1
ATOM 691 O O . PHE A 1 94 ? 4.429 6.540 2.840 1.00 65.31 94 PHE A O 1
ATOM 698 N N . ASP A 1 95 ? 4.107 4.673 4.039 1.00 70.31 95 ASP A N 1
ATOM 699 C CA . ASP A 1 95 ? 2.640 4.778 4.046 1.00 70.31 95 ASP A CA 1
ATOM 700 C C . ASP A 1 95 ? 2.152 6.027 4.806 1.00 70.31 95 ASP A C 1
ATOM 702 O O . ASP A 1 95 ? 1.177 6.666 4.396 1.00 70.31 95 ASP A O 1
ATOM 706 N N . GLY A 1 96 ? 2.826 6.391 5.903 1.00 70.12 96 GLY A N 1
ATOM 707 C CA . GLY A 1 96 ? 2.549 7.609 6.669 1.00 70.12 96 GLY A CA 1
ATOM 708 C C . GLY A 1 96 ? 2.824 8.886 5.872 1.00 70.12 96 GLY A C 1
ATOM 709 O O . GLY A 1 96 ? 1.986 9.792 5.849 1.00 70.12 96 GLY A O 1
ATOM 710 N N . TYR A 1 97 ? 3.943 8.924 5.143 1.00 66.31 97 TYR A N 1
ATOM 711 C CA . TYR A 1 97 ? 4.280 10.024 4.241 1.00 66.31 97 TYR A CA 1
ATOM 712 C C . TYR A 1 97 ? 3.236 10.188 3.128 1.00 66.31 97 TYR A C 1
ATOM 714 O O . TYR A 1 97 ? 2.729 11.289 2.921 1.00 66.31 97 TYR A O 1
ATOM 722 N N . LEU A 1 98 ? 2.845 9.098 2.459 1.00 70.69 98 LEU A N 1
ATOM 723 C CA . LEU A 1 98 ? 1.871 9.156 1.364 1.00 70.69 98 LEU A CA 1
ATOM 724 C C . LEU A 1 98 ? 0.474 9.605 1.811 1.00 70.69 98 LEU A C 1
ATOM 726 O O . LEU A 1 98 ? -0.220 10.274 1.048 1.00 70.69 98 LEU A O 1
ATOM 730 N N . ARG A 1 99 ? 0.036 9.224 3.017 1.00 73.06 99 ARG A N 1
ATOM 731 C CA . ARG A 1 99 ? -1.313 9.561 3.505 1.00 73.06 99 ARG A CA 1
ATOM 732 C C . ARG A 1 99 ? -1.408 10.918 4.191 1.00 73.06 99 ARG A C 1
ATOM 734 O O . ARG A 1 99 ? -2.441 11.565 4.062 1.00 73.06 99 ARG A O 1
ATOM 741 N N . ALA A 1 100 ? -0.394 11.310 4.957 1.00 69.94 100 ALA A N 1
ATOM 742 C CA . ALA A 1 100 ? -0.475 12.467 5.850 1.00 69.94 100 ALA A CA 1
ATOM 743 C C . ALA A 1 100 ? 0.629 13.510 5.616 1.00 69.94 100 ALA A C 1
ATOM 745 O O . ALA A 1 100 ? 0.626 14.544 6.279 1.00 69.94 100 ALA A O 1
ATOM 746 N N . GLY A 1 101 ? 1.596 13.244 4.728 1.00 57.16 101 GLY A N 1
ATOM 747 C CA . GLY A 1 101 ? 2.784 14.087 4.550 1.00 57.16 101 GLY A CA 1
ATOM 748 C C . GLY A 1 101 ? 3.679 14.163 5.794 1.00 57.16 101 GLY A C 1
ATOM 749 O O . GLY A 1 101 ? 4.580 14.995 5.851 1.00 57.16 101 GLY A O 1
ATOM 750 N N . ALA A 1 102 ? 3.427 13.328 6.806 1.00 55.44 102 ALA A N 1
ATOM 751 C CA . ALA A 1 102 ? 4.088 13.398 8.100 1.00 55.44 102 ALA A CA 1
ATOM 752 C C . ALA A 1 102 ? 5.444 12.678 8.065 1.00 55.44 102 ALA A C 1
ATOM 754 O O . ALA A 1 102 ? 5.532 11.520 7.666 1.00 55.44 102 ALA A O 1
ATOM 755 N N . SER A 1 103 ? 6.493 13.365 8.521 1.00 55.44 103 SER A N 1
ATOM 756 C CA . SER A 1 103 ? 7.887 12.900 8.546 1.00 55.44 103 SER A CA 1
ATOM 757 C C . SER A 1 103 ? 8.380 12.549 9.959 1.00 55.44 103 SER A C 1
ATOM 759 O O . SER A 1 103 ? 9.551 12.748 10.280 1.00 55.44 103 SER A O 1
ATOM 761 N N . PHE A 1 104 ? 7.489 12.112 10.852 1.00 46.88 104 PHE A N 1
ATOM 762 C CA . PHE A 1 104 ? 7.839 11.861 12.254 1.00 46.88 104 PHE A CA 1
ATOM 763 C C . PHE A 1 104 ? 8.374 10.433 12.445 1.00 46.88 104 PHE A C 1
ATOM 765 O O . PHE A 1 104 ? 7.655 9.473 12.180 1.00 46.88 104 PHE A O 1
ATOM 772 N N . GLY A 1 105 ? 9.622 10.307 12.923 1.00 52.38 105 GLY A N 1
ATOM 773 C CA . GLY A 1 105 ? 10.251 9.024 13.294 1.00 52.38 105 GLY A CA 1
ATOM 774 C C . GLY A 1 105 ? 11.502 8.624 12.500 1.00 52.38 105 GLY A C 1
ATOM 775 O O . GLY A 1 105 ? 11.878 7.458 12.501 1.00 52.38 105 GLY A O 1
ATOM 776 N N . LEU A 1 106 ? 12.143 9.561 11.803 1.00 47.50 106 LEU A N 1
ATOM 777 C CA . LEU A 1 106 ? 13.282 9.279 10.934 1.00 47.50 106 LEU A CA 1
ATOM 778 C C . LEU A 1 106 ? 14.603 9.520 11.660 1.00 47.50 106 LEU A C 1
ATOM 780 O O . LEU A 1 106 ? 15.140 10.629 11.644 1.00 47.50 106 LEU A O 1
ATOM 784 N N . GLU A 1 107 ? 15.153 8.474 12.272 1.00 46.22 107 GLU A N 1
ATOM 785 C CA . GLU A 1 107 ? 16.575 8.495 12.590 1.00 46.22 107 GLU A CA 1
ATOM 786 C C . GLU A 1 107 ? 17.382 8.484 11.288 1.00 46.22 107 GLU A C 1
ATOM 788 O O . GLU A 1 107 ? 17.421 7.506 10.537 1.00 46.22 107 GLU A O 1
ATOM 793 N N . LEU A 1 108 ? 18.030 9.620 11.030 1.00 45.50 108 LEU A N 1
ATOM 794 C CA . LEU A 1 108 ? 19.090 9.775 10.046 1.00 45.50 108 LEU A CA 1
ATOM 795 C C . LEU A 1 108 ? 20.216 8.787 10.363 1.00 45.50 108 LEU A C 1
ATOM 797 O O . LEU A 1 108 ? 21.101 9.066 11.174 1.00 45.50 108 LEU A O 1
ATOM 801 N N . LYS A 1 109 ? 20.235 7.640 9.682 1.00 40.88 109 LYS A N 1
ATOM 802 C CA . LYS A 1 109 ? 21.452 6.832 9.613 1.00 40.88 109 LYS A CA 1
ATOM 803 C C . LYS A 1 109 ? 22.436 7.569 8.700 1.00 40.88 109 LYS A C 1
ATOM 805 O O . LYS A 1 109 ? 22.230 7.685 7.495 1.00 40.88 109 LYS A O 1
ATOM 810 N N . ALA A 1 110 ? 23.442 8.156 9.343 1.00 43.84 110 ALA A N 1
ATOM 811 C CA . ALA A 1 110 ? 24.438 9.065 8.792 1.00 43.84 110 ALA A CA 1
ATOM 812 C C . ALA A 1 110 ? 25.063 8.565 7.479 1.00 43.84 110 ALA A C 1
ATOM 814 O O . ALA A 1 110 ? 25.638 7.479 7.433 1.00 43.84 110 ALA A O 1
ATOM 815 N N . GLY A 1 111 ? 24.996 9.387 6.426 1.00 44.78 111 GLY A N 1
ATOM 816 C CA . GLY A 1 111 ? 25.756 9.133 5.200 1.00 44.78 111 GLY A CA 1
ATOM 817 C C . GLY A 1 111 ? 25.378 9.945 3.961 1.00 44.78 111 GLY A C 1
ATOM 818 O O . GLY A 1 111 ? 26.196 10.026 3.051 1.00 44.78 111 GLY A O 1
ATOM 819 N N . LEU A 1 112 ? 24.197 10.570 3.894 1.00 43.91 112 LEU A N 1
ATOM 820 C CA . LEU A 1 112 ? 23.791 11.349 2.716 1.00 43.91 112 LEU A CA 1
ATOM 821 C C . LEU A 1 112 ? 23.460 12.802 3.067 1.00 43.91 112 LEU A C 1
ATOM 823 O O . LEU A 1 112 ? 22.841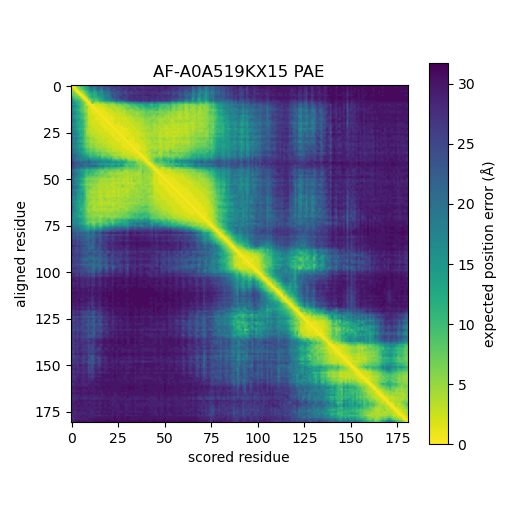 13.101 4.083 1.00 43.91 112 LEU A O 1
ATOM 827 N N . SER A 1 113 ? 23.969 13.695 2.224 1.00 41.69 113 SER A N 1
ATOM 828 C CA . SER A 1 113 ? 24.070 15.138 2.412 1.00 41.69 113 SER A CA 1
ATOM 829 C C . SER A 1 113 ? 22.732 15.845 2.653 1.00 41.69 113 SER A C 1
ATOM 831 O O . SER A 1 113 ? 21.691 15.498 2.093 1.00 41.69 113 SER A O 1
ATOM 833 N N . SER A 1 114 ? 22.801 16.927 3.430 1.00 43.84 114 SER A N 1
ATOM 834 C CA . SER A 1 114 ? 21.727 17.881 3.739 1.00 43.84 114 SER A CA 1
ATOM 835 C C . SER A 1 114 ? 21.367 18.823 2.575 1.00 43.84 114 SER A C 1
ATOM 837 O O . SER A 1 114 ? 20.923 19.951 2.790 1.00 43.84 114 SER A O 1
ATOM 839 N N . ALA A 1 115 ? 21.575 18.401 1.327 1.00 44.91 115 ALA A N 1
ATOM 840 C CA . ALA A 1 115 ? 21.195 19.195 0.166 1.00 44.91 115 ALA A CA 1
ATOM 841 C C . ALA A 1 115 ? 19.714 18.970 -0.169 1.00 44.91 115 ALA A C 1
ATOM 843 O O . ALA A 1 115 ? 19.253 17.837 -0.222 1.00 44.91 115 ALA A O 1
ATOM 844 N N . SER A 1 116 ? 18.995 20.048 -0.484 1.00 48.38 116 SER A N 1
ATOM 845 C CA . SER A 1 116 ? 17.574 20.067 -0.888 1.00 48.38 116 SER A CA 1
ATOM 846 C C . SER A 1 116 ? 17.228 19.179 -2.109 1.00 48.38 116 SER A C 1
ATOM 848 O O . SER A 1 116 ? 16.056 18.929 -2.377 1.00 48.38 116 SER A O 1
ATOM 850 N N . ASN A 1 117 ? 18.228 18.633 -2.820 1.00 49.19 117 ASN A N 1
ATOM 851 C CA . ASN A 1 117 ? 18.028 17.660 -3.902 1.00 49.19 117 ASN A CA 1
ATOM 852 C C . ASN A 1 117 ? 18.272 16.191 -3.505 1.00 49.19 117 ASN A C 1
ATOM 854 O O . ASN A 1 117 ? 18.099 15.314 -4.354 1.00 49.19 117 ASN A O 1
ATOM 858 N N . SER A 1 118 ? 18.689 15.898 -2.268 1.00 44.53 118 SER A N 1
ATOM 859 C CA . SER A 1 118 ? 18.977 14.520 -1.883 1.00 44.53 118 SER A CA 1
ATOM 860 C C . SER A 1 118 ? 17.656 13.778 -1.676 1.00 44.53 118 SER A C 1
ATOM 862 O O . SER A 1 118 ? 16.852 14.083 -0.795 1.00 44.53 118 SER A O 1
ATOM 864 N N . ALA A 1 119 ? 17.385 12.834 -2.576 1.00 47.91 119 ALA A N 1
ATOM 865 C CA . ALA A 1 119 ? 16.248 11.931 -2.518 1.00 47.91 119 ALA A CA 1
ATOM 866 C C . ALA A 1 119 ? 16.359 11.058 -1.256 1.00 47.91 119 ALA A C 1
ATOM 868 O O . ALA A 1 119 ? 16.892 9.953 -1.288 1.00 47.91 119 ALA A O 1
ATOM 869 N N . GLY A 1 120 ? 15.890 11.588 -0.125 1.00 49.38 120 GLY A N 1
ATOM 870 C CA . GLY A 1 120 ? 16.026 10.989 1.204 1.00 49.38 120 GLY A CA 1
ATOM 871 C C . GLY A 1 120 ? 15.215 9.713 1.426 1.00 49.38 120 GLY A C 1
ATOM 872 O O . GLY A 1 120 ? 15.337 9.103 2.483 1.00 49.38 120 GLY A O 1
ATOM 873 N N . TYR A 1 121 ? 14.415 9.281 0.447 1.00 53.12 121 TYR A N 1
ATOM 874 C CA . TYR A 1 121 ? 13.622 8.058 0.536 1.00 53.12 121 TYR A CA 1
ATOM 875 C C . TYR A 1 121 ? 13.682 7.320 -0.798 1.00 53.12 121 TYR A C 1
ATOM 877 O O . TYR A 1 121 ? 12.999 7.671 -1.761 1.00 53.12 121 TYR A O 1
ATOM 885 N N . VAL A 1 122 ? 14.534 6.299 -0.863 1.00 61.41 122 VAL A N 1
ATOM 886 C CA . VAL A 1 122 ? 14.566 5.371 -1.994 1.00 61.41 122 VAL A CA 1
ATOM 887 C C . VAL A 1 122 ? 13.307 4.511 -1.917 1.00 61.41 122 VAL A C 1
ATOM 889 O O . VAL A 1 122 ? 13.053 3.844 -0.913 1.00 61.41 122 VAL A O 1
ATOM 892 N N . VAL A 1 123 ? 12.497 4.558 -2.974 1.00 59.81 123 VAL A N 1
ATOM 893 C CA . VAL A 1 123 ? 11.362 3.651 -3.157 1.00 59.81 123 VAL A CA 1
ATOM 894 C C . VAL A 1 123 ? 11.895 2.214 -3.112 1.00 59.81 123 VAL A C 1
ATOM 896 O O . VAL A 1 123 ? 12.874 1.929 -3.800 1.00 59.81 123 VAL A O 1
ATO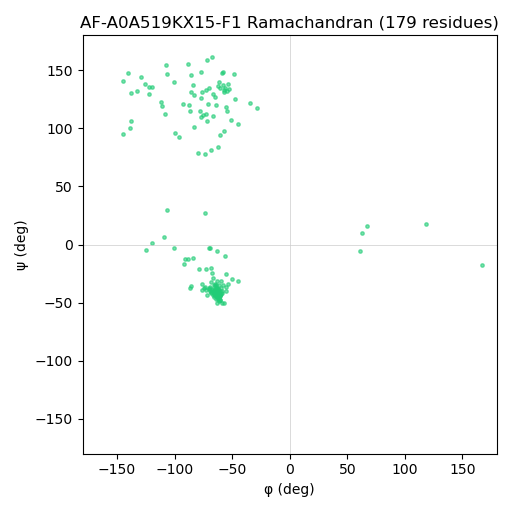M 899 N N . PRO A 1 124 ? 11.287 1.297 -2.336 1.00 69.12 124 PRO A N 1
ATOM 900 C CA . PRO A 1 124 ? 11.714 -0.096 -2.337 1.00 69.12 124 PRO A CA 1
ATOM 901 C C . PRO A 1 124 ? 11.732 -0.667 -3.760 1.00 69.12 124 PRO A C 1
ATOM 903 O O . PRO A 1 124 ? 10.802 -0.439 -4.538 1.00 69.12 124 PRO A O 1
ATOM 906 N N . GLU A 1 125 ? 12.770 -1.434 -4.087 1.00 67.19 125 GLU A N 1
ATOM 907 C CA . GLU A 1 125 ? 13.020 -2.023 -5.415 1.00 67.19 125 GLU A CA 1
ATOM 908 C C . GLU A 1 125 ? 11.803 -2.767 -6.003 1.00 67.19 125 GLU A C 1
ATOM 910 O O . GLU A 1 125 ? 11.598 -2.816 -7.216 1.00 67.19 125 GLU A O 1
ATOM 915 N N . GLN A 1 126 ? 10.945 -3.330 -5.149 1.00 71.69 126 GLN A N 1
ATOM 916 C CA . GLN A 1 126 ? 9.723 -4.023 -5.554 1.00 71.69 126 GLN A CA 1
ATOM 917 C C . GLN A 1 126 ? 8.691 -3.055 -6.154 1.00 71.69 126 GLN A C 1
ATOM 919 O O . GLN A 1 126 ? 8.011 -3.393 -7.126 1.00 71.69 126 GLN A O 1
ATOM 924 N N . THR A 1 127 ? 8.586 -1.849 -5.598 1.00 70.69 127 THR A N 1
ATOM 925 C CA . THR A 1 127 ? 7.651 -0.810 -6.042 1.00 70.69 127 THR A CA 1
ATOM 926 C C . THR A 1 127 ? 8.147 -0.143 -7.323 1.00 70.69 127 THR A C 1
ATOM 928 O O . THR A 1 127 ? 7.350 0.079 -8.233 1.00 70.69 127 THR A O 1
ATOM 931 N N . GLU A 1 128 ? 9.455 0.092 -7.450 1.00 70.38 128 GLU A N 1
ATOM 932 C CA . GLU A 1 128 ? 10.071 0.570 -8.696 1.00 70.38 128 GLU A CA 1
ATOM 933 C C . GLU A 1 128 ? 9.802 -0.406 -9.852 1.00 70.38 128 GLU A C 1
ATOM 935 O O . GLU A 1 128 ? 9.227 -0.019 -10.870 1.00 70.38 128 GLU A O 1
ATOM 940 N N . ARG A 1 129 ? 10.061 -1.706 -9.648 1.00 75.44 129 ARG A N 1
ATOM 941 C CA . ARG A 1 129 ? 9.758 -2.751 -10.644 1.00 75.44 129 ARG A CA 1
ATOM 942 C C . ARG A 1 129 ? 8.275 -2.800 -11.023 1.00 75.44 129 ARG A C 1
ATOM 944 O O . ARG A 1 129 ? 7.939 -3.094 -12.170 1.00 75.44 129 ARG A O 1
ATOM 951 N N . ALA A 1 130 ? 7.364 -2.539 -10.083 1.00 73.88 130 ALA A N 1
ATOM 952 C CA . ALA A 1 130 ? 5.929 -2.494 -10.367 1.00 73.88 130 ALA A CA 1
ATOM 953 C C . ALA A 1 130 ? 5.538 -1.269 -11.215 1.00 73.88 130 ALA A C 1
ATOM 955 O O . ALA A 1 130 ? 4.702 -1.388 -12.116 1.00 73.88 130 ALA A O 1
ATOM 956 N N . ILE A 1 131 ? 6.160 -0.114 -10.960 1.00 75.44 131 ILE A N 1
ATOM 957 C CA . ILE A 1 131 ? 5.995 1.106 -11.761 1.00 75.44 131 ILE A CA 1
ATOM 958 C C . ILE A 1 131 ? 6.521 0.872 -13.179 1.00 75.44 131 ILE A C 1
ATOM 960 O O . ILE A 1 131 ? 5.809 1.142 -14.146 1.00 75.44 131 ILE A O 1
ATOM 964 N N . GLU A 1 132 ? 7.709 0.286 -13.319 1.00 73.25 132 GLU A N 1
ATOM 965 C CA . GLU A 1 132 ? 8.292 -0.048 -14.620 1.00 73.25 132 GLU A CA 1
ATOM 966 C C . GLU A 1 132 ? 7.412 -1.011 -15.427 1.00 73.25 132 GLU A C 1
ATOM 968 O O . GLU A 1 132 ? 7.190 -0.783 -16.617 1.00 73.25 132 GLU A O 1
ATOM 973 N N . ARG A 1 133 ? 6.841 -2.047 -14.791 1.00 73.56 133 ARG A N 1
ATOM 974 C CA . ARG A 1 133 ? 5.894 -2.966 -15.453 1.00 73.56 133 ARG A CA 1
ATOM 975 C C . ARG A 1 133 ? 4.633 -2.257 -15.944 1.00 73.56 133 ARG A C 1
ATOM 977 O O . ARG A 1 133 ? 4.174 -2.531 -17.049 1.00 73.56 133 ARG A O 1
ATOM 984 N N . ARG A 1 134 ? 4.067 -1.341 -15.151 1.00 72.75 134 ARG A N 1
ATOM 985 C CA . ARG A 1 134 ? 2.885 -0.562 -15.562 1.00 72.75 134 ARG A CA 1
ATOM 986 C C . ARG A 1 134 ? 3.212 0.437 -16.672 1.00 72.75 134 ARG A C 1
ATOM 988 O O . ARG A 1 134 ? 2.406 0.612 -17.579 1.00 72.75 134 ARG A O 1
ATOM 995 N N . LEU A 1 135 ? 4.399 1.039 -16.643 1.00 67.38 135 LEU A N 1
ATOM 996 C CA . LEU A 1 135 ? 4.894 1.907 -17.714 1.00 67.38 135 LEU A CA 1
ATOM 997 C C . LEU A 1 135 ? 5.139 1.140 -19.019 1.00 67.38 135 LEU A C 1
ATOM 999 O O . LEU A 1 135 ? 4.882 1.689 -20.087 1.00 67.38 135 LEU A O 1
ATOM 1003 N N . MET A 1 136 ? 5.579 -0.123 -18.954 1.00 64.19 136 MET A N 1
ATOM 1004 C CA . MET A 1 136 ? 5.677 -0.978 -20.144 1.00 64.19 136 MET A CA 1
ATOM 1005 C C . MET A 1 136 ? 4.310 -1.221 -20.799 1.00 64.19 136 MET A C 1
ATOM 1007 O O . MET A 1 136 ? 4.214 -1.156 -22.018 1.00 64.19 136 MET A O 1
ATOM 1011 N N . ALA A 1 137 ? 3.239 -1.399 -20.018 1.00 65.69 137 ALA A N 1
ATOM 1012 C CA . ALA A 1 137 ? 1.887 -1.561 -20.563 1.00 65.69 137 ALA A CA 1
ATOM 1013 C C . ALA A 1 137 ? 1.318 -0.282 -21.218 1.00 65.69 137 ALA A C 1
ATOM 1015 O O . ALA A 1 137 ? 0.380 -0.365 -22.006 1.00 65.69 137 ALA A O 1
ATOM 1016 N N . GLY A 1 138 ? 1.864 0.897 -20.895 1.00 71.44 138 GLY A N 1
ATOM 1017 C CA . GLY A 1 138 ? 1.357 2.188 -21.372 1.00 71.44 138 GLY A CA 1
ATOM 1018 C C . GLY A 1 138 ? 1.989 2.716 -22.665 1.00 71.44 138 GLY A C 1
ATOM 1019 O O . GLY A 1 138 ? 1.423 3.623 -23.269 1.00 71.44 138 GLY A O 1
ATOM 1020 N N . SER A 1 139 ? 3.145 2.199 -23.102 1.00 72.75 139 SER A N 1
ATOM 1021 C CA . SER A 1 139 ? 3.857 2.733 -24.274 1.00 72.75 139 SER A CA 1
ATOM 1022 C C . SER A 1 139 ? 4.420 1.627 -25.173 1.00 72.75 139 SER A C 1
ATOM 1024 O O . SER A 1 139 ? 5.460 1.049 -24.845 1.00 72.75 139 SER A O 1
ATOM 1026 N N . PRO A 1 140 ? 3.807 1.382 -26.348 1.00 80.56 140 PRO A N 1
ATOM 1027 C CA . PRO A 1 140 ? 4.299 0.416 -27.336 1.00 80.56 140 PRO A CA 1
ATOM 1028 C C . PRO A 1 140 ? 5.750 0.656 -27.782 1.00 80.56 140 PRO A C 1
ATOM 1030 O O . PRO A 1 140 ? 6.449 -0.274 -28.168 1.00 80.56 140 PRO A O 1
ATOM 1033 N N . MET A 1 141 ? 6.244 1.897 -27.698 1.00 82.00 141 MET A N 1
ATOM 1034 C CA . MET A 1 141 ? 7.617 2.238 -28.093 1.00 82.00 141 MET A CA 1
ATOM 1035 C C . MET A 1 141 ? 8.683 1.619 -27.183 1.00 82.00 141 MET A C 1
ATOM 1037 O O . MET A 1 141 ? 9.811 1.418 -27.623 1.00 82.00 141 MET A O 1
ATOM 1041 N N . ARG A 1 142 ? 8.352 1.298 -25.924 1.00 82.75 142 ARG A N 1
ATOM 1042 C CA . ARG A 1 142 ? 9.300 0.650 -25.004 1.00 82.75 142 ARG A CA 1
ATOM 1043 C C . ARG A 1 142 ? 9.556 -0.819 -25.333 1.00 82.75 142 ARG A C 1
ATOM 1045 O O . ARG A 1 142 ? 10.593 -1.321 -24.921 1.00 82.75 142 ARG A O 1
ATOM 1052 N N . ASP A 1 143 ? 8.655 -1.475 -26.060 1.00 79.69 143 ASP A N 1
ATOM 1053 C CA . ASP A 1 143 ? 8.805 -2.883 -26.449 1.00 79.69 143 ASP A CA 1
ATOM 1054 C C . ASP A 1 143 ? 9.807 -3.050 -27.604 1.00 79.69 143 ASP A C 1
ATOM 1056 O O . ASP A 1 143 ? 10.593 -3.990 -27.651 1.00 79.69 143 ASP A O 1
ATOM 1060 N N . ILE A 1 144 ? 9.842 -2.071 -28.511 1.00 87.50 144 ILE A N 1
ATOM 1061 C CA . ILE A 1 144 ? 10.735 -2.075 -29.678 1.00 87.50 144 ILE A CA 1
ATOM 1062 C C . ILE A 1 144 ? 12.090 -1.398 -29.420 1.00 87.50 144 ILE A C 1
ATOM 1064 O O . ILE A 1 144 ? 13.002 -1.504 -30.241 1.00 87.50 144 ILE A O 1
ATOM 1068 N N . ALA A 1 145 ? 12.233 -0.674 -28.307 1.00 87.19 145 ALA A N 1
ATOM 1069 C CA . ALA A 1 145 ? 13.425 0.104 -27.987 1.00 87.19 145 ALA A CA 1
ATOM 1070 C C . ALA A 1 145 ? 14.258 -0.541 -26.870 1.00 87.19 145 ALA A C 1
ATOM 1072 O O . ALA A 1 145 ? 13.740 -1.103 -25.910 1.00 87.19 145 ALA A O 1
ATOM 1073 N N . THR A 1 146 ? 15.583 -0.391 -26.936 1.00 83.81 146 THR A N 1
ATOM 1074 C CA . THR A 1 146 ? 16.476 -0.821 -25.849 1.00 83.81 146 THR A CA 1
ATOM 1075 C C . THR A 1 146 ? 16.444 0.183 -24.695 1.00 83.81 146 THR A C 1
ATOM 1077 O O . THR A 1 146 ? 16.981 1.286 -24.808 1.00 83.81 146 THR A O 1
ATOM 1080 N N . VAL A 1 147 ? 15.860 -0.206 -23.561 1.00 84.62 147 VAL A N 1
ATOM 1081 C CA . VAL A 1 147 ? 15.813 0.613 -22.339 1.00 84.62 147 VAL A CA 1
ATOM 1082 C C . VAL A 1 147 ? 17.090 0.407 -21.516 1.00 84.62 147 VAL A C 1
ATOM 1084 O O . VAL A 1 147 ? 17.501 -0.725 -21.269 1.00 84.62 147 VAL A O 1
ATOM 1087 N N . ARG A 1 148 ? 17.732 1.499 -21.084 1.00 83.88 148 ARG A N 1
ATOM 1088 C CA . ARG A 1 148 ? 18.923 1.477 -20.219 1.00 83.88 148 ARG A CA 1
ATOM 1089 C C . ARG A 1 148 ? 18.772 2.454 -19.062 1.00 83.88 148 ARG A C 1
ATOM 1091 O O . ARG A 1 148 ? 18.446 3.617 -19.283 1.00 83.88 148 ARG A O 1
ATOM 1098 N N . THR A 1 149 ? 19.068 1.990 -17.854 1.00 84.75 149 THR A N 1
ATOM 1099 C CA . THR A 1 149 ? 19.134 2.836 -16.659 1.00 84.75 149 THR A CA 1
ATOM 1100 C C . THR A 1 149 ? 20.445 3.617 -16.666 1.00 84.75 149 THR A C 1
ATOM 1102 O O . THR A 1 149 ? 21.518 3.028 -16.803 1.00 84.75 149 THR A O 1
ATOM 1105 N N . VAL A 1 150 ? 20.371 4.943 -16.538 1.00 88.19 150 VAL A N 1
ATOM 1106 C CA . VAL A 1 150 ? 21.540 5.831 -16.477 1.00 88.19 150 VAL A CA 1
ATOM 1107 C C . VAL A 1 150 ? 21.472 6.690 -15.222 1.00 88.19 150 VAL A C 1
ATOM 1109 O O . VAL A 1 150 ? 20.412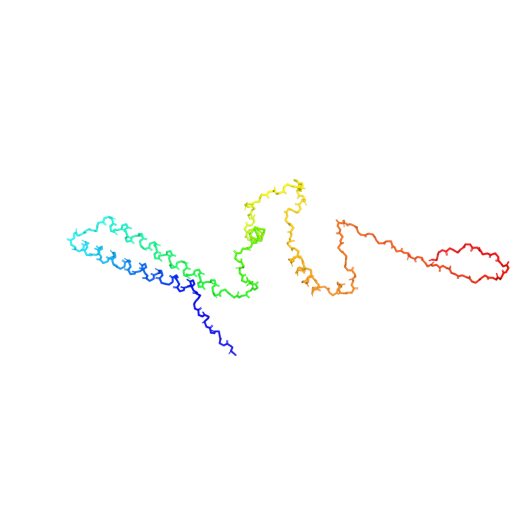 7.187 -14.861 1.00 88.19 150 VAL A O 1
ATOM 1112 N N . GLN A 1 151 ? 22.611 6.852 -14.551 1.00 80.56 151 GLN A N 1
ATOM 1113 C CA . GLN A 1 151 ? 22.716 7.657 -13.327 1.00 80.56 151 GLN A CA 1
ATOM 1114 C C . GLN A 1 151 ? 23.008 9.140 -13.612 1.00 80.56 151 GLN A C 1
ATOM 1116 O O . GLN A 1 151 ? 22.899 9.974 -12.720 1.00 80.56 151 GLN A O 1
ATOM 1121 N N . ALA A 1 152 ? 23.381 9.477 -14.849 1.00 85.50 152 ALA A N 1
ATOM 1122 C CA . ALA A 1 152 ? 23.695 10.834 -15.285 1.00 85.50 152 ALA A CA 1
ATOM 1123 C C . ALA A 1 152 ? 22.589 11.398 -16.190 1.00 85.50 152 ALA A C 1
ATOM 1125 O O . ALA A 1 152 ? 21.913 10.650 -16.894 1.00 85.50 152 ALA A O 1
ATOM 1126 N N . GLY A 1 153 ? 22.455 12.729 -16.237 1.00 85.94 153 GLY A N 1
ATOM 1127 C CA . GLY A 1 153 ? 21.449 13.415 -17.062 1.00 85.94 153 GLY A CA 1
ATOM 1128 C C . GLY A 1 153 ? 21.690 13.359 -18.578 1.00 85.94 153 GLY A C 1
ATOM 1129 O O . GLY A 1 153 ? 20.873 13.864 -19.341 1.00 85.94 153 GLY A O 1
ATOM 1130 N N . VAL A 1 154 ? 22.802 12.769 -19.033 1.00 86.00 154 VAL A N 1
ATOM 1131 C CA . VAL A 1 154 ? 23.146 12.649 -20.457 1.00 86.00 154 VAL A CA 1
ATOM 1132 C C . VAL A 1 154 ? 23.696 11.253 -20.739 1.00 86.00 154 VAL A C 1
ATOM 1134 O O . VAL A 1 154 ? 24.628 10.799 -20.078 1.00 86.00 154 VAL A O 1
ATOM 1137 N N . PHE A 1 155 ? 23.166 10.600 -21.774 1.00 87.19 155 PHE A N 1
ATOM 1138 C CA . PHE A 1 155 ? 23.686 9.342 -22.307 1.00 87.19 155 PHE A CA 1
ATOM 1139 C C . PHE A 1 155 ? 24.286 9.578 -23.697 1.00 87.19 155 PHE A C 1
ATOM 1141 O O . PHE A 1 155 ? 23.586 10.006 -24.613 1.00 87.19 155 PHE A O 1
ATOM 1148 N N . ARG A 1 156 ? 25.586 9.302 -23.866 1.00 88.81 156 ARG A N 1
ATOM 1149 C CA . ARG A 1 156 ? 26.278 9.371 -25.163 1.00 88.81 156 ARG A CA 1
ATOM 1150 C C . ARG A 1 156 ? 26.660 7.964 -25.604 1.00 88.81 156 ARG A C 1
ATOM 1152 O O . ARG A 1 156 ? 27.379 7.271 -24.890 1.00 88.81 156 ARG A O 1
ATOM 1159 N N . LYS A 1 157 ? 26.200 7.555 -26.786 1.00 89.25 157 LYS A N 1
ATOM 1160 C CA . LYS A 1 157 ? 26.603 6.300 -27.428 1.00 89.25 157 LYS A CA 1
ATOM 1161 C C . LYS A 1 157 ? 27.496 6.636 -28.626 1.00 89.25 157 LYS A C 1
ATOM 1163 O O . LYS A 1 157 ? 26.972 7.208 -29.580 1.00 89.25 157 LYS A O 1
ATOM 1168 N N . PRO A 1 158 ? 28.803 6.311 -28.605 1.00 87.19 158 PRO A N 1
ATOM 1169 C CA . PRO A 1 158 ? 29.620 6.441 -29.801 1.00 87.19 158 PRO A CA 1
ATOM 1170 C C . PRO A 1 158 ? 29.091 5.459 -30.848 1.00 87.19 158 PRO A C 1
ATOM 1172 O O . PRO A 1 158 ? 28.902 4.273 -30.566 1.00 87.19 158 PRO A O 1
ATOM 1175 N N . VAL A 1 159 ? 28.799 5.970 -32.037 1.00 86.44 159 VAL A N 1
ATOM 1176 C CA . VAL A 1 159 ? 28.400 5.168 -33.191 1.00 86.44 159 VAL A CA 1
ATOM 1177 C C . VAL A 1 159 ? 29.384 5.458 -34.312 1.00 86.44 159 VAL A C 1
ATOM 1179 O O . VAL A 1 159 ? 29.655 6.622 -34.602 1.00 86.44 159 VAL A O 1
ATOM 1182 N N . SER A 1 160 ? 29.945 4.406 -34.911 1.00 85.38 160 SER A N 1
ATOM 1183 C CA . SER A 1 160 ? 30.665 4.573 -36.171 1.00 85.38 160 SER A CA 1
ATOM 1184 C C . SER A 1 160 ? 29.618 4.816 -37.244 1.00 85.38 160 SER A C 1
ATOM 1186 O O . SER A 1 160 ? 28.800 3.938 -37.513 1.00 85.38 160 SER A O 1
ATOM 1188 N N . ILE A 1 161 ? 29.600 6.027 -37.792 1.00 81.88 161 ILE A N 1
ATOM 1189 C CA . ILE A 1 161 ? 28.794 6.354 -38.975 1.00 81.88 161 ILE A CA 1
ATOM 1190 C C . ILE A 1 161 ? 29.465 5.860 -40.254 1.00 81.88 161 ILE A C 1
ATOM 1192 O O . ILE A 1 161 ? 28.782 5.678 -41.255 1.00 81.88 161 ILE A O 1
ATOM 1196 N N . ALA A 1 162 ? 30.779 5.632 -40.181 1.00 82.94 162 ALA A N 1
ATOM 1197 C CA . ALA A 1 162 ? 31.594 5.278 -41.316 1.00 82.94 162 ALA A CA 1
ATOM 1198 C C . ALA A 1 162 ? 31.876 3.775 -41.375 1.00 82.94 162 ALA A C 1
ATOM 1200 O O . ALA A 1 162 ? 32.101 3.123 -40.342 1.00 82.94 162 ALA A O 1
ATOM 1201 N N . GLY A 1 163 ? 31.836 3.234 -42.589 1.00 79.06 163 GLY A N 1
ATOM 1202 C CA . GLY A 1 163 ? 32.156 1.839 -42.883 1.00 79.06 163 GLY A CA 1
ATOM 1203 C C . GLY A 1 163 ? 33.646 1.645 -43.153 1.00 79.06 163 GLY A C 1
ATOM 1204 O O . GLY A 1 163 ? 34.340 2.565 -43.579 1.00 79.06 163 GLY A O 1
ATOM 1205 N N . VAL A 1 164 ? 34.152 0.428 -42.943 1.00 82.06 164 VAL A N 1
ATOM 1206 C CA . VAL A 1 164 ? 35.515 0.083 -43.372 1.00 82.06 164 VAL A CA 1
ATOM 1207 C C . VAL A 1 164 ? 35.494 -0.178 -44.877 1.00 82.06 164 VAL A C 1
ATOM 1209 O O . VAL A 1 164 ? 34.865 -1.135 -45.334 1.00 82.06 164 VAL A O 1
ATOM 1212 N N . GLY A 1 165 ? 36.175 0.669 -45.648 1.00 78.44 165 GLY A N 1
ATOM 1213 C CA . GLY A 1 165 ? 36.408 0.436 -47.070 1.00 78.44 165 GLY A CA 1
ATOM 1214 C C . GLY A 1 165 ? 37.397 -0.711 -47.277 1.00 78.44 165 GLY A C 1
ATOM 1215 O O . GLY A 1 165 ? 38.432 -0.773 -46.620 1.00 78.44 165 GLY A O 1
ATOM 1216 N N . SER A 1 166 ? 37.096 -1.628 -48.199 1.00 78.75 166 SER A N 1
ATOM 1217 C CA . SER A 1 166 ? 38.058 -2.639 -48.651 1.00 78.75 166 SER A CA 1
ATOM 1218 C C . SER A 1 166 ? 38.134 -2.647 -50.173 1.00 78.75 166 SER A C 1
ATOM 1220 O O . SER A 1 166 ? 37.137 -2.423 -50.858 1.00 78.75 166 SER A O 1
ATOM 1222 N N . GLY A 1 167 ? 39.336 -2.878 -50.699 1.00 80.00 167 GLY A N 1
ATOM 1223 C CA . GLY A 1 167 ? 39.608 -2.918 -52.130 1.00 80.00 167 GLY A CA 1
ATOM 1224 C C . GLY A 1 167 ? 40.594 -4.030 -52.465 1.00 80.00 167 GLY A C 1
ATOM 1225 O O . GLY A 1 167 ? 41.470 -4.369 -51.666 1.00 80.00 167 GLY A O 1
ATOM 1226 N N . TRP A 1 168 ? 40.444 -4.614 -53.650 1.00 81.75 168 TRP A N 1
ATOM 1227 C CA . TRP A 1 168 ? 41.375 -5.619 -54.151 1.00 81.75 168 TRP A CA 1
ATOM 1228 C C . TRP A 1 168 ? 42.656 -4.946 -54.641 1.00 81.75 168 TRP A C 1
ATOM 1230 O O . TRP A 1 168 ? 42.608 -3.988 -55.408 1.00 81.75 168 TRP A O 1
ATOM 1240 N N . VAL A 1 169 ? 43.802 -5.471 -54.209 1.00 85.31 169 VAL A N 1
ATOM 1241 C CA . VAL A 1 169 ? 45.129 -5.011 -54.636 1.00 85.31 169 VAL A CA 1
ATOM 1242 C C . VAL A 1 169 ? 45.850 -6.182 -55.299 1.00 85.31 169 VAL A C 1
ATOM 1244 O O . VAL A 1 169 ? 45.795 -7.303 -54.791 1.00 85.31 169 VAL A O 1
ATOM 1247 N N . ALA A 1 170 ? 46.490 -5.928 -56.443 1.00 82.75 170 ALA A N 1
ATOM 1248 C CA . ALA A 1 170 ? 47.255 -6.926 -57.191 1.00 82.75 170 ALA A CA 1
ATOM 1249 C C . ALA A 1 170 ? 48.519 -7.378 -56.431 1.00 82.75 170 ALA A C 1
ATOM 1251 O O . ALA A 1 170 ? 48.993 -6.683 -55.535 1.00 82.75 170 ALA A O 1
ATOM 1252 N N . GLU A 1 171 ? 49.085 -8.527 -56.812 1.00 84.00 171 GLU A N 1
ATOM 1253 C CA . GLU A 1 171 ? 50.179 -9.208 -56.093 1.00 84.00 171 GLU A CA 1
ATOM 1254 C C . GLU A 1 171 ? 51.424 -8.334 -55.861 1.00 84.00 171 GLU A C 1
ATOM 1256 O O . GLU A 1 171 ? 52.029 -8.388 -54.794 1.00 84.00 171 GLU A O 1
ATOM 1261 N N . THR A 1 172 ? 51.767 -7.475 -56.820 1.00 82.44 172 THR A N 1
ATOM 1262 C CA . THR A 1 172 ? 52.933 -6.575 -56.767 1.00 82.44 172 THR A CA 1
ATOM 1263 C C . THR A 1 172 ? 52.574 -5.098 -56.589 1.00 82.44 172 THR A C 1
ATOM 1265 O O . THR A 1 172 ? 53.459 -4.244 -56.642 1.00 82.44 172 THR A O 1
ATOM 1268 N N . ALA A 1 173 ? 51.299 -4.760 -56.375 1.00 79.69 173 ALA A N 1
ATOM 1269 C CA . ALA A 1 173 ? 50.872 -3.369 -56.238 1.00 79.69 173 ALA A CA 1
ATOM 1270 C C . ALA A 1 173 ? 51.011 -2.852 -54.795 1.00 79.69 173 ALA A C 1
ATOM 1272 O O . ALA A 1 173 ? 50.806 -3.579 -53.821 1.00 79.69 173 ALA A O 1
ATOM 1273 N N . ALA A 1 174 ? 51.335 -1.561 -54.663 1.00 76.12 174 ALA A N 1
ATOM 1274 C CA . ALA A 1 174 ? 51.360 -0.877 -53.375 1.00 76.12 174 ALA A CA 1
ATOM 1275 C C . ALA A 1 174 ? 49.960 -0.879 -52.736 1.00 76.12 174 ALA A C 1
ATOM 1277 O O . ALA A 1 174 ? 48.958 -0.688 -53.426 1.00 76.12 174 ALA A O 1
ATOM 1278 N N . ARG A 1 175 ? 49.896 -1.085 -51.415 1.00 84.38 175 ARG A N 1
ATOM 1279 C CA . ARG A 1 175 ? 48.658 -1.043 -50.621 1.00 84.38 175 ARG A CA 1
ATOM 1280 C C . ARG A 1 175 ? 48.544 0.318 -49.920 1.00 84.38 175 ARG A C 1
ATOM 1282 O O . ARG A 1 175 ? 49.167 0.477 -48.871 1.00 84.38 175 ARG A O 1
ATOM 1289 N N . PRO A 1 176 ? 47.819 1.301 -50.482 1.00 81.19 176 PRO A N 1
ATOM 1290 C CA . PRO A 1 176 ? 47.568 2.565 -49.797 1.00 81.19 176 PRO A CA 1
ATOM 1291 C C . PRO A 1 176 ? 46.581 2.383 -48.636 1.00 81.19 176 PRO A C 1
ATOM 1293 O O . PRO A 1 176 ? 45.816 1.418 -48.600 1.00 81.19 176 PRO A O 1
ATOM 1296 N N . GLU A 1 177 ? 46.606 3.326 -47.694 1.00 83.00 177 GLU A N 1
ATOM 1297 C CA . GLU A 1 177 ? 45.641 3.398 -46.596 1.00 83.00 177 GLU A CA 1
ATOM 1298 C C . GLU A 1 177 ? 44.221 3.617 -47.139 1.00 83.00 177 GLU A C 1
ATOM 1300 O O . GLU A 1 177 ? 44.006 4.403 -48.063 1.00 83.00 177 GLU A O 1
ATOM 1305 N N . THR A 1 178 ? 43.253 2.888 -46.584 1.00 77.75 178 THR A N 1
ATOM 1306 C CA . THR A 1 178 ? 41.835 3.022 -46.929 1.00 77.75 178 THR A CA 1
ATOM 1307 C C . THR A 1 178 ? 41.164 4.003 -45.978 1.00 77.75 178 THR A C 1
ATOM 1309 O O . THR A 1 178 ? 41.139 3.755 -44.772 1.00 77.75 178 THR A O 1
ATOM 1312 N N . ASP A 1 179 ? 40.588 5.071 -46.523 1.00 77.44 179 ASP A N 1
ATOM 1313 C CA . ASP A 1 179 ? 39.790 6.036 -45.761 1.00 77.44 179 ASP A CA 1
ATOM 1314 C C . ASP A 1 179 ? 38.431 5.409 -45.378 1.00 77.44 179 ASP A C 1
ATOM 1316 O O . ASP A 1 179 ? 37.806 4.755 -46.229 1.00 77.44 179 ASP A O 1
ATOM 1320 N N . PRO A 1 180 ? 37.965 5.522 -44.120 1.00 68.62 180 PRO A N 1
ATOM 1321 C CA . PRO A 1 180 ? 36.588 5.189 -43.767 1.00 68.62 180 PRO A CA 1
ATOM 1322 C C . PRO A 1 180 ? 35.580 6.000 -44.602 1.00 68.62 180 PRO A C 1
ATOM 1324 O O . PRO A 1 180 ? 35.715 7.211 -44.745 1.00 68.62 180 PRO A O 1
ATOM 1327 N N . ALA A 1 181 ? 34.564 5.320 -45.144 1.00 63.06 181 ALA A N 1
ATOM 1328 C CA . ALA A 1 181 ? 33.504 5.928 -45.961 1.00 63.06 181 ALA A CA 1
ATOM 1329 C C . ALA A 1 181 ? 32.384 6.518 -45.107 1.00 63.06 181 ALA A C 1
ATOM 1331 O O . ALA A 1 181 ? 31.934 5.769 -44.212 1.00 63.06 181 ALA A O 1
#

Nearest PDB structures (foldseek):
  6hgc-assembly1_A  TM=9.342E-01  e=3.349E+00  Drosophila melanogaster
  7enc-assembly1_c  TM=2.750E-01  e=1.156E+00  Homo sapiens
  8gxs-assembly1_c  TM=2.750E-01  e=1.156E+00  Homo sapiens
  8trh-assembly1_0  TM=2.203E-01  e=7.554E+00  Homo sapiens

Secondary structure (DSSP, 8-state):
----------HHHHHHHHHHHHHHHHHHHHHHHHHHHHHHHSS--HHHHHHHHHHHHHHHHHHHHHHHHHHHHHS--SS-----S---HHHHHHHHHHHH---TT----S-S---TT---SPPPHHHHHHHHHHHHHH-THHHHS-----SSS--------S--------TTS--PPPPP-

pLDDT: mean 72.26, std 15.47, range [35.5, 91.31]

Mean predicted aligned error: 20.31 Å

Sequence (181 aa):
MKETKQASATPEARAAMHEMMAAFEAFKGANDARLGEIERKASADTLLEEKVASIDQAVASAQARLDRVVSEARRPPLGAEPKAAEAPEAKAAFDGYLRAGASFGLELKAGLSSASNSAGYVVPEQTERAIERRLMAGSPMRDIATVRTVQAGVFRKPVSIAGVGSGWVAETAARPETDPA

Radius of gyration: 36.19 Å; Cα contacts (8 Å, |Δi|>4): 68; chains: 1; bounding box: 90×37×106 Å

Foldseek 3Di:
DDDPPPPPQDPQLVVLVVQLVVLVVVLVVLVVVQVVCCVVPVHGDPVSVVVNVVSVVSNVVSVVSNVVSVVVSPDDCPPDDPDDPDDPVLVVQVVCCVPPVDNPDDDPPDDDDPDPPPPPRDDPPVVVVVVVVVVCVVDPVPVVDDDDDDPDPDDDDDDPPWDFDDDDDDPPGDDDDTDTD

Solvent-accessible surface area (backbone atoms only — not comparable to full-atom values): 11718 Å² total; per-residue (Å²): 136,82,81,79,69,78,71,74,72,50,73,66,52,49,50,38,51,52,51,34,53,53,38,48,53,53,38,49,59,46,46,53,53,38,50,57,34,28,75,74,65,78,50,56,58,68,70,51,50,52,50,43,53,52,36,51,53,50,35,53,51,31,49,55,50,41,53,50,53,53,50,60,73,65,52,76,83,80,81,71,71,80,81,60,96,71,62,60,69,66,58,55,50,50,53,38,32,76,74,68,69,49,80,85,84,74,80,79,78,85,85,77,69,95,50,98,80,54,77,87,69,79,72,56,70,70,58,51,54,50,51,52,56,55,52,54,78,72,34,78,66,60,78,82,43,90,85,78,93,69,96,58,100,72,87,85,77,94,71,82,87,51,47,85,59,82,80,92,74,59,98,89,53,86,82,76,89,71,68,68,83